Protein AF-T1IRS6-F1 (afdb_monomer_lite)

Foldseek 3Di:
DDDDDDDDDDDDDDDDPPPPDVPPDPQPPAADEDDDFKDKGWAPPFQADHDPQHKHKHKYFADPQKKKKKFQQWFFFQWQKWKWAFQACDDPVDTHDIDTPGTDGVVVVDGMDMDPHRMMMIIGGDHDPPPGGDDDPDDQDNGDGGMMMMGIGRPPDDDDDQQDHCVQLLSQFGWDADPVNPHIFTDGDPQFDDRSSFAGPQFDVVVVRHPDPPPAHHGRHQDDDDDDDDDDDDDDDDDDPDDDDDD

Structure (mmCIF, N/CA/C/O backbone):
data_AF-T1IRS6-F1
#
_entry.id   AF-T1IRS6-F1
#
loop_
_atom_site.group_PDB
_atom_site.id
_atom_site.type_symbol
_atom_site.label_atom_id
_atom_site.label_alt_id
_atom_site.label_comp_id
_atom_site.label_asym_id
_atom_site.label_entity_id
_atom_site.label_seq_id
_atom_site.pdbx_PDB_ins_code
_atom_site.Cartn_x
_atom_site.Cartn_y
_atom_site.Cartn_z
_atom_site.occupancy
_atom_site.B_iso_or_equiv
_atom_site.auth_seq_id
_atom_site.auth_comp_id
_atom_site.auth_asym_id
_atom_site.auth_atom_id
_atom_site.pdbx_PDB_model_num
ATOM 1 N N . MET A 1 1 ? -27.554 16.666 8.848 1.00 31.16 1 MET A N 1
ATOM 2 C CA . MET A 1 1 ? -28.511 17.610 8.229 1.00 31.16 1 MET A CA 1
ATOM 3 C C . MET A 1 1 ? -28.677 17.242 6.762 1.00 31.16 1 MET A C 1
ATOM 5 O O . MET A 1 1 ? -27.804 17.519 5.951 1.00 31.16 1 MET A O 1
ATOM 9 N N . THR A 1 2 ? -29.747 16.521 6.446 1.00 32.50 2 THR A N 1
ATOM 10 C CA . THR A 1 2 ? -30.061 15.978 5.118 1.00 32.50 2 THR A CA 1
ATOM 11 C C . THR A 1 2 ? -30.633 17.097 4.248 1.00 32.50 2 THR A C 1
ATOM 13 O O . THR A 1 2 ? -31.737 17.572 4.502 1.00 32.50 2 THR A O 1
ATOM 16 N N . ARG A 1 3 ? -29.885 17.575 3.247 1.00 35.62 3 ARG A N 1
ATOM 17 C CA . ARG A 1 3 ? -30.362 18.630 2.339 1.00 35.62 3 ARG A CA 1
ATOM 18 C C . ARG A 1 3 ? -30.965 17.981 1.095 1.00 35.62 3 ARG A C 1
ATOM 20 O O . ARG A 1 3 ? -30.256 17.633 0.160 1.00 35.62 3 ARG A O 1
ATOM 27 N N . CYS A 1 4 ? -32.279 17.780 1.114 1.00 40.97 4 CYS A N 1
ATOM 28 C CA . CYS A 1 4 ? -33.040 17.244 -0.013 1.00 40.97 4 CYS A CA 1
ATOM 29 C C . CYS A 1 4 ? -33.482 18.415 -0.911 1.00 40.97 4 CYS A C 1
ATOM 31 O O . CYS A 1 4 ? -34.199 19.305 -0.451 1.00 40.97 4 CYS A O 1
ATOM 33 N N . ARG A 1 5 ? -33.021 18.472 -2.168 1.00 40.75 5 ARG A N 1
ATOM 34 C CA . ARG A 1 5 ? -33.410 19.522 -3.125 1.00 40.75 5 ARG A CA 1
ATOM 35 C C . ARG A 1 5 ? -34.630 19.032 -3.911 1.00 40.75 5 ARG A C 1
ATOM 37 O O . ARG A 1 5 ? -34.513 18.105 -4.702 1.00 40.75 5 ARG A O 1
ATOM 44 N N . ARG A 1 6 ? -35.801 19.629 -3.664 1.00 35.88 6 ARG A N 1
ATOM 45 C CA . ARG A 1 6 ? -37.043 19.361 -4.409 1.00 35.88 6 ARG A CA 1
ATOM 46 C C . ARG A 1 6 ? -36.991 20.087 -5.756 1.00 35.88 6 ARG A C 1
ATOM 48 O O . ARG A 1 6 ? -36.968 21.314 -5.769 1.00 35.88 6 ARG A O 1
ATOM 55 N N . THR A 1 7 ? -37.000 19.364 -6.869 1.00 40.38 7 THR A N 1
ATOM 56 C CA . THR A 1 7 ? -37.380 19.921 -8.175 1.00 40.38 7 THR A CA 1
ATOM 57 C C . THR A 1 7 ? -38.867 19.652 -8.392 1.00 40.38 7 THR A C 1
ATOM 59 O O . THR A 1 7 ? -39.309 18.506 -8.393 1.00 40.38 7 THR A O 1
ATOM 62 N N . LEU A 1 8 ? -39.655 20.724 -8.498 1.00 38.47 8 LEU A N 1
ATOM 63 C CA . LEU A 1 8 ? -41.082 20.670 -8.808 1.00 38.47 8 LEU A CA 1
ATOM 64 C C . LEU A 1 8 ? -41.214 20.639 -10.337 1.00 38.47 8 LEU A C 1
ATOM 66 O O . LEU A 1 8 ? -40.881 21.633 -10.976 1.00 38.47 8 LEU A O 1
ATOM 70 N N . ASN A 1 9 ? -41.679 19.534 -10.921 1.00 36.06 9 ASN A N 1
ATOM 71 C CA . ASN A 1 9 ? -42.170 19.538 -12.300 1.00 36.06 9 ASN A CA 1
ATOM 72 C C . ASN A 1 9 ? -43.682 19.301 -12.277 1.00 36.06 9 ASN A C 1
ATOM 74 O O . ASN A 1 9 ? -44.171 18.386 -11.617 1.00 36.06 9 ASN A O 1
ATOM 78 N N . SER A 1 10 ? -44.397 20.218 -12.924 1.00 46.44 10 SER A N 1
ATOM 79 C CA . SER A 1 10 ? -45.852 20.329 -12.926 1.00 46.44 10 SER A CA 1
ATOM 80 C C . SER A 1 10 ? -46.489 19.270 -13.831 1.00 46.44 10 SER A C 1
ATOM 82 O O . SER A 1 10 ? -45.963 18.995 -14.904 1.00 46.44 10 SER A O 1
ATOM 84 N N . LEU A 1 11 ? -47.651 18.765 -13.395 1.00 45.94 11 LEU A N 1
ATOM 85 C CA . LEU A 1 11 ? -48.607 17.904 -14.108 1.00 45.94 11 LEU A CA 1
ATOM 86 C C . LEU A 1 11 ? -48.142 16.469 -14.422 1.00 45.94 11 LEU A C 1
ATOM 88 O O . LEU A 1 11 ? -47.577 16.227 -15.475 1.00 45.94 11 LEU A O 1
ATOM 92 N N . VAL A 1 12 ? -48.459 15.514 -13.536 1.00 44.06 12 VAL A N 1
ATOM 93 C CA . VAL A 1 12 ? -49.289 14.308 -13.798 1.00 44.06 12 VAL A CA 1
ATOM 94 C C . VAL A 1 12 ? -49.501 13.572 -12.461 1.00 44.06 12 VAL A C 1
ATOM 96 O O . VAL A 1 12 ? -48.570 13.325 -11.699 1.00 44.06 12 VAL A O 1
ATOM 99 N N . LEU A 1 13 ? -50.763 13.257 -12.168 1.00 46.94 13 LEU A N 1
ATOM 100 C CA . LEU A 1 13 ? -51.262 12.634 -10.945 1.00 46.94 13 LEU A CA 1
ATOM 101 C C . LEU A 1 13 ? -51.156 11.098 -11.035 1.00 46.94 13 LEU A C 1
ATOM 103 O O . LEU A 1 13 ? -52.080 10.469 -11.530 1.00 46.94 13 LEU A O 1
ATOM 107 N N . PHE A 1 14 ? -50.074 10.488 -10.539 1.00 45.53 14 PHE A N 1
ATOM 108 C CA . PHE A 1 14 ? -50.061 9.066 -10.154 1.00 45.53 14 PHE A CA 1
ATOM 109 C C . PHE A 1 14 ? -49.199 8.857 -8.902 1.00 45.53 14 PHE A C 1
ATOM 111 O O . PHE A 1 14 ? -48.012 9.174 -8.857 1.00 45.53 14 PHE A O 1
ATOM 118 N N . LEU A 1 15 ? -49.850 8.361 -7.850 1.00 46.59 15 LEU A N 1
ATOM 119 C CA . LEU A 1 15 ? -49.302 8.115 -6.520 1.00 46.59 15 LEU A CA 1
ATOM 120 C C . LEU A 1 15 ? -48.385 6.883 -6.516 1.00 46.59 15 LEU A C 1
ATOM 122 O O . LEU A 1 15 ? -48.827 5.784 -6.207 1.00 46.59 15 LEU A O 1
ATOM 126 N N . THR A 1 16 ? -47.091 7.083 -6.755 1.00 44.56 16 THR A N 1
ATOM 127 C CA . THR A 1 16 ? -46.038 6.287 -6.105 1.00 44.56 16 THR A CA 1
ATOM 128 C C . THR A 1 16 ? -44.911 7.231 -5.709 1.00 44.56 16 THR A C 1
ATOM 130 O O . THR A 1 16 ? -44.119 7.660 -6.546 1.00 44.56 16 THR A O 1
ATOM 133 N N . LEU A 1 17 ? -44.850 7.595 -4.426 1.00 48.72 17 LEU A N 1
ATOM 134 C CA . LEU A 1 17 ? -43.739 8.360 -3.868 1.00 48.72 17 LEU A CA 1
ATOM 135 C C . LEU A 1 17 ? -42.551 7.411 -3.659 1.00 48.72 17 LEU A C 1
ATOM 137 O O . LEU A 1 17 ? -42.242 7.020 -2.537 1.00 48.72 17 LEU A O 1
ATOM 141 N N . SER A 1 18 ? -41.894 6.999 -4.739 1.00 47.31 18 SER A N 1
ATOM 142 C CA . SER A 1 18 ? -40.593 6.346 -4.648 1.00 47.31 18 SER A CA 1
ATOM 143 C C . SER A 1 18 ? -39.570 7.422 -4.296 1.00 47.31 18 SER A C 1
ATOM 145 O O . SER A 1 18 ? -39.012 8.106 -5.152 1.00 47.31 18 SER A O 1
ATOM 147 N N . THR A 1 19 ? -39.329 7.603 -2.998 1.00 53.53 19 THR A N 1
ATOM 148 C CA . THR A 1 19 ? -38.109 8.249 -2.524 1.00 53.53 19 THR A CA 1
ATOM 149 C C . THR A 1 19 ? -36.938 7.396 -2.994 1.00 53.53 19 THR A C 1
ATOM 151 O O . THR A 1 19 ? -36.599 6.398 -2.360 1.00 53.53 19 THR A O 1
ATOM 154 N N . VAL A 1 20 ? -36.327 7.761 -4.121 1.00 52.62 20 VAL A N 1
ATOM 155 C CA . VAL A 1 20 ? -35.033 7.205 -4.519 1.00 52.62 20 VAL A CA 1
ATOM 156 C C . VAL A 1 20 ? -33.993 7.804 -3.574 1.00 52.62 20 VAL A C 1
ATOM 158 O O . VAL A 1 20 ? -33.352 8.811 -3.863 1.00 52.62 20 VAL A O 1
ATOM 161 N N . CYS A 1 21 ? -33.868 7.220 -2.383 1.00 50.03 21 CYS A N 1
ATOM 162 C CA . CYS A 1 21 ? -32.651 7.365 -1.606 1.00 50.03 21 CYS A CA 1
ATOM 163 C C . CYS A 1 21 ? -31.560 6.635 -2.386 1.00 50.03 21 CYS A C 1
ATOM 165 O O . CYS A 1 21 ? -31.709 5.453 -2.693 1.00 50.03 21 CYS A O 1
ATOM 167 N N . ALA A 1 22 ? -30.465 7.320 -2.705 1.00 56.94 22 ALA A N 1
ATOM 168 C CA . ALA A 1 22 ? -29.250 6.643 -3.127 1.00 56.94 22 ALA A CA 1
ATOM 169 C C . ALA A 1 22 ? -28.783 5.766 -1.955 1.00 56.94 22 ALA A C 1
ATOM 171 O O . ALA A 1 22 ? -28.154 6.249 -1.012 1.00 56.94 22 ALA A O 1
ATOM 172 N N . VAL A 1 23 ? -29.164 4.488 -1.963 1.00 52.81 23 VAL A N 1
ATOM 173 C CA . VAL A 1 23 ? -28.641 3.501 -1.023 1.00 52.81 23 VAL A CA 1
ATOM 174 C C . VAL A 1 23 ? -27.169 3.342 -1.377 1.00 52.81 23 VAL A C 1
ATOM 176 O O . VAL A 1 23 ? -26.826 2.796 -2.423 1.00 52.81 23 VAL A O 1
ATOM 179 N N . LYS A 1 24 ? -26.292 3.892 -0.533 1.00 53.78 24 LYS A N 1
ATOM 180 C CA . LYS A 1 24 ? -24.847 3.670 -0.620 1.00 53.78 24 LYS A CA 1
ATOM 181 C C . LYS A 1 24 ? -24.635 2.148 -0.623 1.00 53.78 24 LYS A C 1
ATOM 183 O O . LYS A 1 24 ? -25.111 1.508 0.316 1.00 53.78 24 LYS A O 1
ATOM 188 N N . PRO A 1 25 ? -24.007 1.564 -1.661 1.00 54.50 25 PRO A N 1
ATOM 189 C CA . PRO A 1 25 ? -23.917 0.115 -1.774 1.00 54.50 25 PRO A CA 1
ATOM 190 C C . PRO A 1 25 ? -23.255 -0.453 -0.508 1.00 54.50 25 PRO A C 1
ATOM 192 O O . PRO A 1 25 ? -22.264 0.124 -0.042 1.00 54.50 25 PRO A O 1
ATOM 195 N N . PRO A 1 26 ? -23.811 -1.522 0.092 1.00 54.19 26 PRO A N 1
ATOM 196 C CA . PRO A 1 26 ? -23.223 -2.148 1.270 1.00 54.19 26 PRO A CA 1
ATOM 197 C C . PRO A 1 26 ? -21.808 -2.640 0.934 1.00 54.19 26 PRO A C 1
ATOM 199 O O . PRO A 1 26 ? -21.570 -3.064 -0.196 1.00 54.19 26 PRO A O 1
ATOM 202 N N . PHE A 1 27 ? -20.887 -2.582 1.905 1.00 56.03 27 PHE A N 1
ATOM 203 C CA . PHE A 1 27 ? -19.446 -2.924 1.845 1.00 56.03 27 PHE A CA 1
ATOM 204 C C . PHE A 1 27 ? -19.121 -4.385 1.432 1.00 56.03 27 PHE A C 1
ATOM 206 O O . PHE A 1 27 ? -18.241 -5.027 1.991 1.00 56.03 27 PHE A O 1
ATOM 213 N N . THR A 1 28 ? -19.856 -4.981 0.504 1.00 52.47 28 THR A N 1
ATOM 214 C CA . THR A 1 28 ? -20.092 -6.433 0.479 1.00 52.47 28 THR A CA 1
ATOM 215 C C . THR A 1 28 ? -19.297 -7.199 -0.572 1.00 52.47 28 THR A C 1
ATOM 217 O O . THR A 1 28 ? -19.562 -8.376 -0.779 1.00 52.47 28 THR A O 1
ATOM 220 N N . GLN A 1 29 ? -18.290 -6.588 -1.205 1.00 69.06 29 GLN A N 1
ATOM 221 C CA . GLN A 1 29 ? -17.436 -7.298 -2.173 1.00 69.06 29 GLN A CA 1
ATOM 222 C C . GLN A 1 29 ? -15.921 -7.062 -2.003 1.00 69.06 29 GLN A C 1
ATOM 224 O O . GLN A 1 29 ? -15.144 -7.567 -2.809 1.00 69.06 29 GLN A O 1
ATOM 229 N N . CYS A 1 30 ? -15.471 -6.327 -0.974 1.00 87.38 30 CYS A N 1
ATOM 230 C CA . CYS A 1 30 ? -14.043 -6.132 -0.684 1.00 87.38 30 CYS A CA 1
ATOM 231 C C . CYS A 1 30 ? -13.778 -5.545 0.713 1.00 87.38 30 CYS A C 1
ATOM 233 O O . CYS A 1 30 ? -14.512 -4.677 1.185 1.00 87.38 30 CYS A O 1
ATOM 235 N N . GLY A 1 31 ? -12.675 -5.962 1.339 1.00 90.12 31 GLY A N 1
ATOM 236 C CA . GLY A 1 31 ? -12.283 -5.509 2.676 1.00 90.12 31 GLY A CA 1
ATOM 237 C C . GLY A 1 31 ? -12.765 -6.432 3.795 1.00 90.12 31 GLY A C 1
ATOM 238 O O . GLY A 1 31 ? -12.894 -7.638 3.601 1.00 90.12 31 GLY A O 1
ATOM 239 N N . GLY A 1 32 ? -13.006 -5.851 4.965 1.00 91.62 32 GLY A N 1
ATOM 240 C CA . GLY A 1 32 ? -13.373 -6.515 6.209 1.00 91.62 32 GLY A CA 1
ATOM 241 C C . GLY A 1 32 ? -12.307 -6.373 7.303 1.00 91.62 32 GLY A C 1
ATOM 242 O O . GLY A 1 32 ? -11.272 -5.726 7.099 1.00 91.62 32 GLY A O 1
ATOM 243 N N . PRO A 1 33 ? -12.558 -6.970 8.478 1.00 93.44 33 PRO A N 1
ATOM 244 C CA . PRO A 1 33 ? -11.547 -7.146 9.510 1.00 93.44 33 PRO A CA 1
ATOM 245 C C . PRO A 1 33 ? -10.370 -7.961 8.976 1.00 93.44 33 PRO A C 1
ATOM 247 O O . PRO A 1 33 ? -10.550 -8.984 8.312 1.00 93.44 33 PRO A O 1
ATOM 250 N N . VAL A 1 34 ? -9.163 -7.497 9.266 1.00 94.19 34 VAL A N 1
ATOM 251 C CA . VAL A 1 34 ? -7.919 -8.127 8.845 1.00 94.19 34 VAL A CA 1
ATOM 252 C C . VAL A 1 34 ? -7.309 -8.834 10.049 1.00 94.19 34 VAL A C 1
ATOM 254 O O . VAL A 1 34 ? -6.945 -8.203 11.040 1.00 94.19 34 VAL A O 1
ATOM 257 N N . ASN A 1 35 ? -7.189 -10.156 9.949 1.00 90.00 35 ASN A N 1
ATOM 258 C CA . ASN A 1 35 ? -6.727 -11.006 11.042 1.00 90.00 35 ASN A CA 1
ATOM 259 C C . ASN A 1 35 ? -5.256 -11.395 10.872 1.00 90.00 35 ASN A C 1
ATOM 261 O O . ASN A 1 35 ? -4.789 -11.645 9.764 1.00 90.00 35 ASN A O 1
ATOM 265 N N . GLY A 1 36 ? -4.553 -11.551 11.994 1.00 94.00 36 GLY A N 1
ATOM 266 C CA . GLY A 1 36 ? -3.160 -11.996 12.025 1.00 94.00 36 GLY A CA 1
ATOM 267 C C . GLY A 1 36 ? -2.158 -10.849 12.134 1.00 94.00 36 GLY A C 1
ATOM 268 O O . GLY A 1 36 ? -2.469 -9.684 11.898 1.00 94.00 36 GLY A O 1
ATOM 269 N N . THR A 1 37 ? -0.928 -11.189 12.521 1.00 95.25 37 THR A N 1
ATOM 270 C CA . THR A 1 37 ? 0.125 -10.207 12.817 1.00 95.25 37 THR A CA 1
ATOM 271 C C . THR A 1 37 ? 0.829 -9.668 11.583 1.00 95.25 37 THR A C 1
ATOM 273 O O . THR A 1 37 ? 1.500 -8.650 11.690 1.00 95.25 37 THR A O 1
ATOM 276 N N . ARG A 1 38 ? 0.705 -10.326 10.427 1.00 96.06 38 ARG A N 1
ATOM 277 C CA . ARG A 1 38 ? 1.225 -9.873 9.133 1.00 96.06 38 ARG A CA 1
ATOM 278 C C . ARG A 1 38 ? 0.327 -10.374 8.015 1.00 96.06 38 ARG A C 1
ATOM 280 O O . ARG A 1 38 ? -0.248 -11.454 8.138 1.00 96.06 38 ARG A O 1
ATOM 287 N N . GLY A 1 39 ? 0.275 -9.642 6.911 1.00 95.69 39 GLY A N 1
ATOM 288 C CA . GLY A 1 39 ? -0.486 -10.061 5.743 1.00 95.69 39 GLY A CA 1
ATOM 289 C C . GLY A 1 39 ? -0.464 -9.032 4.625 1.00 95.69 39 GLY A C 1
ATOM 290 O O . GLY A 1 39 ? 0.405 -8.159 4.576 1.00 95.69 39 GLY A O 1
ATOM 291 N N . TYR A 1 40 ? -1.443 -9.137 3.731 1.00 95.81 40 TYR A N 1
ATOM 292 C CA . TYR A 1 40 ? -1.629 -8.216 2.617 1.00 95.81 40 TYR A CA 1
ATOM 293 C C . TYR A 1 40 ? -3.091 -7.803 2.466 1.00 95.81 40 TYR A C 1
ATOM 295 O O . TYR A 1 40 ? -4.007 -8.481 2.931 1.00 95.81 40 TYR A O 1
ATOM 303 N N . MET A 1 41 ? -3.294 -6.675 1.801 1.00 96.12 41 MET A N 1
ATOM 304 C CA . MET A 1 41 ? -4.591 -6.142 1.413 1.00 96.12 41 MET A CA 1
ATOM 305 C C . MET A 1 41 ? -4.504 -5.749 -0.052 1.00 96.12 41 MET A C 1
ATOM 307 O O . MET A 1 41 ? -3.561 -5.067 -0.459 1.00 96.12 41 MET A O 1
ATOM 311 N N . LEU A 1 42 ? -5.487 -6.165 -0.843 1.00 95.06 42 LEU A N 1
ATOM 312 C CA . LEU A 1 42 ? -5.533 -5.846 -2.261 1.00 95.06 42 LEU A CA 1
ATOM 313 C C . LEU A 1 42 ? -6.923 -5.422 -2.707 1.00 95.06 42 LEU A C 1
ATOM 315 O O . LEU A 1 42 ? -7.935 -5.832 -2.133 1.00 95.06 42 LEU A O 1
ATOM 319 N N . THR A 1 43 ? -6.961 -4.591 -3.740 1.00 94.19 43 THR A N 1
ATOM 320 C CA . THR A 1 43 ? -8.198 -4.266 -4.452 1.00 94.19 43 THR A CA 1
ATOM 321 C C . THR A 1 43 ? -8.711 -5.487 -5.216 1.00 94.19 43 THR A C 1
ATOM 323 O O . THR A 1 43 ? -7.895 -6.275 -5.698 1.00 94.19 43 THR A O 1
ATOM 326 N N . PRO A 1 44 ? -10.034 -5.644 -5.404 1.00 92.69 44 PRO A N 1
ATOM 327 C CA . PRO A 1 44 ? -10.577 -6.719 -6.233 1.00 92.69 44 PRO A CA 1
ATOM 328 C C . PRO A 1 44 ? -9.912 -6.781 -7.605 1.00 92.69 44 PRO A C 1
ATOM 330 O O . PRO A 1 44 ? -9.597 -5.746 -8.184 1.00 92.69 44 PRO A O 1
ATOM 333 N N . ASN A 1 45 ? -9.721 -7.993 -8.119 1.00 91.44 45 ASN A N 1
ATOM 334 C CA . ASN A 1 45 ? -9.122 -8.271 -9.426 1.00 91.44 45 ASN A CA 1
ATOM 335 C C . ASN A 1 45 ? -7.674 -7.805 -9.621 1.00 91.44 45 ASN A C 1
ATOM 337 O O . ASN A 1 45 ? -7.170 -7.982 -10.728 1.00 91.44 45 ASN A O 1
ATOM 341 N N . PHE A 1 46 ? -6.993 -7.257 -8.604 1.00 91.81 46 PHE A N 1
ATOM 342 C CA . PHE A 1 46 ? -5.598 -6.826 -8.732 1.00 91.81 46 PHE A CA 1
ATOM 343 C C . PHE A 1 46 ? -4.744 -7.921 -9.410 1.00 91.81 46 PHE A C 1
ATOM 345 O O . PHE A 1 46 ? -4.789 -9.070 -8.961 1.00 91.81 46 PHE A O 1
ATOM 352 N N . PRO A 1 47 ? -3.957 -7.607 -10.461 1.00 91.88 47 PRO A N 1
ATOM 353 C CA . PRO A 1 47 ? -3.629 -6.270 -10.977 1.00 91.88 47 PRO A CA 1
ATOM 354 C C . PRO A 1 47 ? -4.606 -5.691 -12.018 1.00 91.88 47 PRO A C 1
ATOM 356 O O . PRO A 1 47 ? -4.376 -4.600 -12.522 1.00 91.88 47 PRO A O 1
ATOM 359 N N . SER A 1 48 ? -5.681 -6.389 -12.373 1.00 89.00 48 SER A N 1
ATOM 360 C CA . SER A 1 48 ? -6.671 -5.929 -13.357 1.00 89.00 48 SER A CA 1
ATOM 361 C C . SER A 1 48 ? -7.648 -4.897 -12.780 1.00 89.00 48 SER A C 1
ATOM 363 O O . SER A 1 48 ? -7.751 -4.719 -11.566 1.00 89.00 48 SER A O 1
ATOM 365 N N . ALA A 1 49 ? -8.401 -4.229 -13.659 1.00 86.00 49 ALA A N 1
ATOM 366 C CA . ALA A 1 49 ? -9.402 -3.240 -13.269 1.00 86.00 49 ALA A CA 1
ATOM 367 C C . ALA A 1 49 ? -10.440 -3.799 -12.271 1.00 86.00 49 ALA A C 1
ATOM 369 O O . ALA A 1 49 ? -10.988 -4.894 -12.436 1.00 86.00 49 ALA A O 1
ATOM 370 N N . PHE A 1 50 ? -10.732 -3.006 -11.241 1.00 87.56 50 PHE A N 1
ATOM 371 C CA . PHE A 1 50 ? -11.766 -3.280 -10.245 1.00 87.56 50 PHE A CA 1
ATOM 372 C C . PHE A 1 50 ? -13.101 -2.624 -10.650 1.00 87.56 50 PHE A C 1
ATOM 374 O O . PHE A 1 50 ? -13.096 -1.627 -11.377 1.00 87.56 50 PHE A O 1
ATOM 381 N N . PRO A 1 51 ? -14.255 -3.163 -10.208 1.00 88.62 51 PRO A N 1
ATOM 382 C CA . PRO A 1 51 ? -15.561 -2.576 -10.512 1.00 88.62 51 PRO A CA 1
ATOM 383 C C . PRO A 1 51 ? -15.686 -1.175 -9.907 1.00 88.62 51 PRO A C 1
ATOM 385 O O . PRO A 1 51 ? -15.148 -0.926 -8.836 1.00 88.62 51 PRO A O 1
ATOM 388 N N . VAL A 1 52 ? -16.420 -0.273 -10.561 1.00 85.81 52 VAL A N 1
ATOM 389 C CA . VAL A 1 52 ? -16.721 1.078 -10.059 1.00 85.81 52 VAL A CA 1
ATOM 390 C C . VAL A 1 52 ? -18.200 1.396 -10.309 1.00 85.81 52 VAL A C 1
ATOM 392 O O . VAL A 1 52 ? -18.700 1.055 -11.383 1.00 85.81 52 VAL A O 1
ATOM 395 N N . PRO A 1 53 ? -18.921 2.015 -9.350 1.00 89.75 53 PRO A N 1
ATOM 396 C CA . PRO A 1 53 ? -18.445 2.528 -8.059 1.00 89.75 53 PRO A CA 1
ATOM 397 C C . PRO A 1 53 ? -18.067 1.424 -7.059 1.00 89.75 53 PRO A C 1
ATOM 399 O O . PRO A 1 53 ? -18.713 0.382 -6.996 1.00 89.75 53 PRO A O 1
ATOM 402 N N . ILE A 1 54 ? -17.035 1.672 -6.245 1.00 89.31 54 ILE A N 1
ATOM 403 C CA . ILE A 1 54 ? -16.531 0.730 -5.234 1.00 89.31 54 ILE A CA 1
ATOM 404 C C . ILE A 1 54 ? -16.326 1.402 -3.886 1.00 89.31 54 ILE A C 1
ATOM 406 O O . ILE A 1 54 ? -15.909 2.560 -3.793 1.00 89.31 54 ILE A O 1
ATOM 410 N N . ARG A 1 55 ? -16.622 0.646 -2.826 1.00 92.62 55 ARG A N 1
ATOM 411 C CA . ARG A 1 55 ? -16.349 1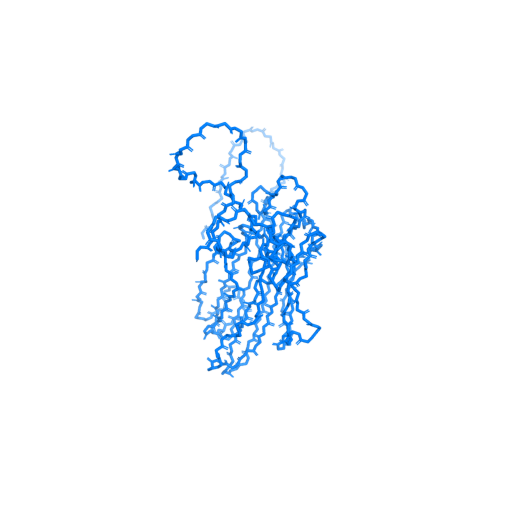.023 -1.441 1.00 92.62 55 ARG A CA 1
ATOM 412 C C . ARG A 1 55 ? -15.823 -0.184 -0.670 1.00 92.62 55 ARG A C 1
ATOM 414 O O . ARG A 1 55 ? -16.588 -1.105 -0.400 1.00 92.62 55 ARG A O 1
ATOM 421 N N . CYS A 1 56 ? -14.542 -0.158 -0.316 1.00 94.12 56 CYS A N 1
ATOM 422 C CA . CYS A 1 56 ? -13.897 -1.176 0.513 1.00 94.12 56 CYS A CA 1
ATOM 423 C C . CYS A 1 56 ? -13.446 -0.553 1.830 1.00 94.12 56 CYS A C 1
ATOM 425 O O . CYS A 1 56 ? -13.085 0.624 1.871 1.00 94.12 56 CYS A O 1
ATOM 427 N N . ARG A 1 57 ? -13.420 -1.356 2.890 1.00 95.44 57 ARG A N 1
ATOM 428 C CA . ARG A 1 57 ? -12.936 -0.939 4.206 1.00 95.44 57 ARG A CA 1
ATOM 429 C C . ARG A 1 57 ? -12.114 -2.059 4.812 1.00 95.44 57 ARG A C 1
ATOM 431 O O . ARG A 1 57 ? -12.658 -3.137 5.000 1.00 95.44 57 ARG A O 1
ATOM 438 N N . TRP A 1 58 ? -10.852 -1.815 5.138 1.00 96.88 58 TRP A N 1
ATOM 439 C CA . TRP A 1 58 ? -10.028 -2.755 5.903 1.00 96.88 58 TRP A CA 1
ATOM 440 C C . TRP A 1 58 ? -9.841 -2.232 7.318 1.00 96.88 58 TRP A C 1
ATOM 442 O O . TRP A 1 58 ? -9.512 -1.059 7.492 1.00 96.88 58 TRP A O 1
ATOM 452 N N . ILE A 1 59 ? -10.057 -3.095 8.308 1.00 96.81 59 ILE A N 1
ATOM 453 C CA . ILE A 1 59 ? -9.922 -2.766 9.731 1.00 96.81 59 ILE A CA 1
ATOM 454 C C . ILE A 1 59 ? -8.826 -3.653 10.306 1.00 96.81 59 ILE A C 1
ATOM 456 O O . ILE A 1 59 ? -8.940 -4.876 10.257 1.00 96.81 59 ILE A O 1
ATOM 460 N N . ILE A 1 60 ? -7.763 -3.043 10.818 1.00 97.94 60 ILE A N 1
ATOM 461 C CA . ILE A 1 60 ? -6.655 -3.741 11.467 1.00 97.94 60 ILE A CA 1
ATOM 462 C C . ILE A 1 60 ? -6.604 -3.278 12.917 1.00 97.94 60 ILE A C 1
ATOM 464 O O . ILE A 1 60 ? -6.557 -2.076 13.188 1.00 97.94 60 ILE A O 1
ATOM 468 N N . GLU A 1 61 ? -6.567 -4.237 13.834 1.00 97.12 61 GLU A N 1
ATOM 469 C CA . GLU A 1 61 ? -6.476 -3.990 15.269 1.00 97.12 61 GLU A CA 1
ATOM 470 C C . GLU A 1 61 ? -5.189 -4.601 15.818 1.00 97.12 61 GLU A C 1
ATOM 472 O O . GLU A 1 61 ? -4.905 -5.789 15.650 1.00 97.12 61 GLU A O 1
ATOM 477 N N . ALA A 1 62 ? -4.385 -3.769 16.470 1.00 96.94 62 ALA A N 1
ATOM 478 C CA . ALA A 1 62 ? -3.175 -4.170 17.154 1.00 96.94 62 ALA A CA 1
ATOM 479 C C . ALA A 1 62 ? -3.429 -4.325 18.661 1.00 96.94 62 ALA A C 1
ATOM 481 O O . ALA A 1 62 ? -4.102 -3.488 19.267 1.00 96.94 62 ALA A O 1
ATOM 482 N N . PRO A 1 63 ? -2.838 -5.349 19.302 1.00 96.25 63 PRO A N 1
ATOM 483 C CA . PRO A 1 63 ? -2.854 -5.470 20.753 1.00 96.25 63 PRO A CA 1
ATOM 484 C C . PRO A 1 63 ? -2.212 -4.265 21.452 1.00 96.25 63 PRO A C 1
ATOM 486 O O . PRO A 1 63 ? -1.397 -3.538 20.878 1.00 96.25 63 PRO A O 1
ATOM 489 N N . ALA A 1 64 ? -2.512 -4.103 22.740 1.00 93.50 64 ALA A N 1
ATOM 490 C CA . ALA A 1 64 ? -1.888 -3.074 23.565 1.00 93.50 64 ALA A CA 1
ATOM 491 C C . ALA A 1 64 ? -0.348 -3.154 23.510 1.00 93.50 64 ALA A C 1
ATOM 493 O O . ALA A 1 64 ? 0.243 -4.232 23.579 1.00 93.50 64 ALA A O 1
ATOM 494 N N . GLY A 1 65 ? 0.307 -1.998 23.380 1.00 92.88 65 GLY A N 1
ATOM 495 C CA . GLY A 1 65 ? 1.768 -1.912 23.250 1.00 92.88 65 GLY A CA 1
ATOM 496 C C . GLY A 1 65 ? 2.313 -2.248 21.855 1.00 92.88 65 GLY A C 1
ATOM 497 O O . GLY A 1 65 ? 3.525 -2.220 21.653 1.00 92.88 65 GLY A O 1
ATOM 498 N N . LYS A 1 66 ? 1.448 -2.542 20.880 1.00 95.75 66 LYS A N 1
ATOM 499 C CA . LYS A 1 66 ? 1.825 -2.746 19.479 1.00 95.75 66 LYS A CA 1
ATOM 500 C C . LYS A 1 66 ? 1.360 -1.585 18.600 1.00 95.75 66 LYS A C 1
ATOM 502 O O . LYS A 1 66 ? 0.532 -0.770 19.001 1.00 95.75 66 LYS A O 1
ATOM 507 N N . ALA A 1 67 ? 1.936 -1.505 17.411 1.00 95.38 67 ALA A N 1
ATOM 508 C CA . ALA A 1 67 ? 1.606 -0.541 16.373 1.00 95.38 67 ALA A CA 1
ATOM 509 C C . ALA A 1 67 ? 1.419 -1.264 15.038 1.00 95.38 67 ALA A C 1
ATOM 511 O O . ALA A 1 67 ? 1.947 -2.360 14.837 1.00 95.38 67 ALA A O 1
ATOM 512 N N . ILE A 1 68 ? 0.681 -0.644 14.123 1.00 97.19 68 ILE A N 1
ATOM 513 C CA . ILE A 1 68 ? 0.411 -1.201 12.799 1.00 97.19 68 ILE A CA 1
ATOM 514 C C . ILE A 1 68 ? 1.308 -0.480 11.806 1.00 97.19 68 ILE A C 1
ATOM 516 O O . ILE A 1 68 ? 1.235 0.743 11.680 1.00 97.19 68 ILE A O 1
ATOM 520 N N . SER A 1 69 ? 2.143 -1.230 11.094 1.00 96.38 69 SER A N 1
ATOM 521 C CA . SER A 1 69 ? 2.919 -0.722 9.970 1.00 96.38 69 SER A CA 1
ATOM 522 C C . SER A 1 69 ? 2.346 -1.252 8.662 1.00 96.38 69 SER A C 1
ATOM 524 O O . SER A 1 69 ? 2.046 -2.437 8.548 1.00 96.38 69 SER A O 1
ATOM 526 N N . VAL A 1 70 ? 2.176 -0.370 7.681 1.00 97.06 70 VAL A N 1
ATOM 527 C CA . VAL A 1 70 ? 1.700 -0.708 6.334 1.00 97.06 70 VAL A CA 1
ATOM 528 C C . VAL A 1 70 ? 2.777 -0.320 5.332 1.00 97.06 70 VAL A C 1
ATOM 530 O O . VAL A 1 70 ? 3.293 0.796 5.400 1.00 97.06 70 VAL A O 1
ATOM 533 N N . TYR A 1 71 ? 3.088 -1.217 4.397 1.00 96.50 71 TYR A N 1
ATOM 534 C CA . TYR A 1 71 ? 4.051 -1.010 3.318 1.00 96.50 71 TYR A CA 1
ATOM 535 C C . TYR A 1 71 ? 3.337 -0.985 1.975 1.00 96.50 71 TYR A C 1
ATOM 537 O O . TYR A 1 71 ? 2.644 -1.931 1.594 1.00 96.50 71 TYR A O 1
ATOM 545 N N . PHE A 1 72 ? 3.541 0.093 1.225 1.00 95.88 72 PHE A N 1
ATOM 546 C CA . PHE A 1 72 ? 2.930 0.301 -0.083 1.00 95.88 72 PHE A CA 1
ATOM 547 C C . PHE A 1 72 ? 3.752 -0.401 -1.171 1.00 95.88 72 PHE A C 1
ATOM 549 O O . PHE A 1 72 ? 4.334 0.235 -2.050 1.00 95.88 72 PHE A O 1
ATOM 556 N N . THR A 1 73 ? 3.820 -1.734 -1.083 1.00 95.75 73 THR A N 1
ATOM 557 C CA . THR A 1 73 ? 4.608 -2.590 -1.982 1.00 95.75 73 THR A CA 1
ATOM 558 C C . THR A 1 73 ? 4.226 -2.375 -3.441 1.00 95.75 73 THR A C 1
ATOM 560 O O . THR A 1 73 ? 5.085 -2.073 -4.267 1.00 95.75 73 THR A O 1
ATOM 563 N N . GLN A 1 74 ? 2.934 -2.476 -3.754 1.00 94.69 74 GLN A N 1
ATOM 564 C CA . GLN A 1 74 ? 2.387 -2.280 -5.093 1.00 94.69 74 GLN A CA 1
ATOM 565 C C . GLN A 1 74 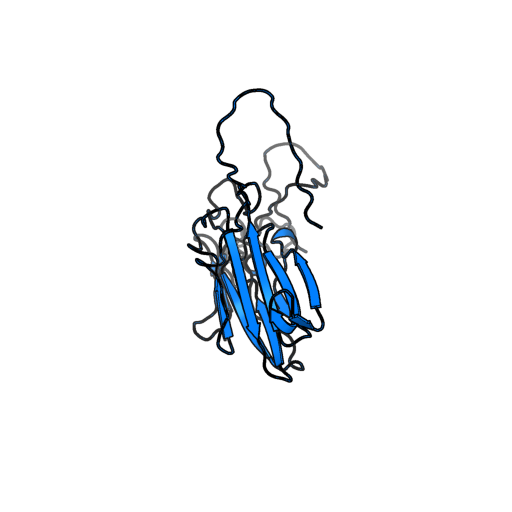? 1.151 -1.390 -4.996 1.00 94.69 74 GLN A C 1
ATOM 567 O O . GLN A 1 74 ? 0.063 -1.865 -4.690 1.00 94.69 74 GLN A O 1
ATOM 572 N N . PHE A 1 75 ? 1.316 -0.084 -5.201 1.00 93.69 75 PHE A N 1
ATOM 573 C CA . PHE A 1 75 ? 0.249 0.898 -5.008 1.00 93.69 75 PHE A CA 1
ATOM 574 C C . PHE A 1 75 ? 0.157 1.835 -6.209 1.00 93.69 75 PHE A C 1
ATOM 576 O O . PHE A 1 75 ? 1.083 2.601 -6.440 1.00 93.69 75 PHE A O 1
ATOM 583 N N . TYR A 1 76 ? -0.948 1.787 -6.957 1.00 90.69 76 TYR A N 1
ATOM 584 C CA . TYR A 1 76 ? -1.091 2.488 -8.243 1.00 90.69 76 TYR A CA 1
ATOM 585 C C . TYR A 1 76 ? -2.253 3.496 -8.271 1.00 90.69 76 TYR A C 1
ATOM 587 O O . TYR A 1 76 ? -2.570 4.061 -9.321 1.00 90.69 76 TYR A O 1
ATOM 595 N N . LEU A 1 77 ? -2.881 3.745 -7.116 1.00 90.44 77 LEU A N 1
ATOM 596 C CA . LEU A 1 77 ? -3.981 4.697 -6.981 1.00 90.44 77 LEU A CA 1
ATOM 597 C C . LEU A 1 77 ? -3.469 6.123 -6.766 1.00 90.44 77 LEU A C 1
ATOM 599 O O . LEU A 1 77 ? -2.675 6.385 -5.865 1.00 90.44 77 LEU A O 1
ATOM 603 N N . ARG A 1 78 ? -3.983 7.071 -7.548 1.00 87.88 78 ARG A N 1
ATOM 604 C CA . ARG A 1 78 ? -3.752 8.510 -7.339 1.00 87.88 78 ARG A CA 1
ATOM 605 C C . ARG A 1 78 ? -4.668 9.087 -6.268 1.00 87.88 78 ARG A C 1
ATOM 607 O O . ARG A 1 78 ? -4.262 9.988 -5.544 1.00 87.88 78 ARG A O 1
ATOM 614 N N . GLU A 1 79 ? -5.875 8.547 -6.137 1.00 89.88 79 GLU A N 1
ATOM 615 C CA . GLU A 1 79 ? -6.883 9.001 -5.179 1.00 89.88 79 GLU A CA 1
ATOM 616 C C . GLU A 1 79 ? -7.756 7.835 -4.685 1.00 89.88 79 GLU A C 1
ATOM 618 O O . GLU A 1 79 ? -7.624 6.691 -5.118 1.00 89.88 79 GLU A O 1
ATOM 623 N N . GLY A 1 80 ? -8.670 8.130 -3.758 1.00 91.88 80 GLY A N 1
ATOM 624 C CA . GLY A 1 80 ? -9.714 7.205 -3.312 1.00 91.88 80 GLY A CA 1
ATOM 625 C C . GLY A 1 80 ? -9.386 6.415 -2.045 1.00 91.88 80 GLY A C 1
ATOM 626 O O . GLY A 1 80 ? -10.318 6.068 -1.321 1.00 91.88 80 GLY A O 1
ATOM 627 N N . LEU A 1 81 ? -8.106 6.182 -1.725 1.00 95.75 81 LEU A N 1
ATOM 628 C CA . LEU A 1 81 ? -7.700 5.521 -0.478 1.00 95.75 81 LEU A CA 1
ATOM 629 C C . LEU A 1 81 ? -7.459 6.541 0.644 1.00 95.75 81 LEU A C 1
ATOM 631 O O . LEU A 1 81 ? -6.704 7.502 0.486 1.00 95.75 81 LEU A O 1
ATOM 635 N N . ARG A 1 82 ? -8.074 6.321 1.806 1.00 96.38 82 ARG A N 1
ATOM 636 C CA . ARG A 1 82 ? -7.906 7.134 3.017 1.00 96.38 82 ARG A CA 1
ATOM 637 C C . ARG A 1 82 ? -7.502 6.258 4.188 1.00 96.38 82 ARG A C 1
ATOM 639 O O . ARG A 1 82 ? -8.013 5.153 4.330 1.00 96.38 82 ARG A O 1
ATOM 646 N N . ALA A 1 83 ? -6.625 6.782 5.037 1.00 97.50 83 ALA A N 1
ATOM 647 C CA . ALA A 1 83 ? -6.188 6.107 6.252 1.00 97.50 83 ALA A CA 1
ATOM 648 C C . ALA A 1 83 ? -6.569 6.921 7.496 1.00 97.50 83 ALA A C 1
ATOM 650 O O . ALA A 1 83 ? -6.305 8.129 7.579 1.00 97.50 83 ALA A O 1
ATOM 651 N N . THR A 1 84 ? -7.163 6.250 8.477 1.00 97.94 84 THR A N 1
ATOM 652 C CA . THR A 1 84 ? -7.570 6.846 9.751 1.00 97.94 84 THR A CA 1
ATOM 653 C C . THR A 1 84 ? -7.235 5.900 10.892 1.00 97.94 84 THR A C 1
ATOM 655 O O . THR A 1 84 ? -7.525 4.711 10.818 1.00 97.94 84 THR A O 1
ATOM 658 N N . GLU A 1 85 ? -6.644 6.428 11.960 1.00 97.50 85 GLU A N 1
ATOM 659 C CA . GLU A 1 85 ? -6.396 5.675 13.188 1.00 97.50 85 GLU A CA 1
ATOM 660 C C . GLU A 1 85 ? -7.363 6.063 14.314 1.00 97.50 85 GLU A C 1
ATOM 662 O O . GLU A 1 85 ? -7.825 7.209 14.396 1.00 97.50 85 GLU A O 1
ATOM 667 N N . TYR A 1 86 ? -7.623 5.111 15.207 1.00 97.75 86 TYR A N 1
ATOM 668 C CA . TYR A 1 86 ? -8.523 5.241 16.351 1.00 97.75 86 TYR A CA 1
ATOM 669 C C . TYR A 1 86 ? -7.897 4.619 17.601 1.00 97.75 86 TYR A C 1
ATOM 671 O O . TYR A 1 86 ? -7.124 3.665 17.512 1.00 97.75 86 TYR A O 1
ATOM 679 N N . LEU A 1 87 ? -8.224 5.174 18.771 1.00 97.12 87 LEU A N 1
ATOM 680 C CA . LEU A 1 87 ? -7.911 4.536 20.055 1.00 97.12 87 LEU A CA 1
ATOM 681 C C . LEU A 1 87 ? -8.814 3.329 20.303 1.00 97.12 87 LEU A C 1
ATOM 683 O O . LEU A 1 87 ? -8.348 2.332 20.837 1.00 97.12 87 LEU A O 1
ATOM 687 N N . ASP A 1 88 ? -10.077 3.454 19.908 1.00 96.12 88 ASP A N 1
ATOM 688 C CA . ASP A 1 88 ? -11.092 2.410 19.970 1.00 96.12 88 ASP A CA 1
ATOM 689 C C . ASP A 1 88 ? -12.114 2.655 18.852 1.00 96.12 88 ASP A C 1
ATOM 691 O O . ASP A 1 88 ? -12.407 3.814 18.523 1.00 96.12 88 ASP A O 1
ATOM 695 N N . PHE A 1 89 ? -12.624 1.590 18.244 1.00 96.19 89 PHE A N 1
ATOM 696 C CA . PHE A 1 89 ? -13.576 1.663 17.139 1.00 96.19 89 PHE A CA 1
ATOM 697 C C . PHE A 1 89 ? -14.563 0.504 17.230 1.00 96.19 89 PHE A C 1
ATOM 699 O O . PHE A 1 89 ? -14.188 -0.650 17.062 1.00 96.19 89 PHE A O 1
ATOM 706 N N . VAL A 1 90 ? -15.836 0.831 17.437 1.00 94.12 90 VAL A N 1
ATOM 707 C CA . VAL A 1 90 ? -16.933 -0.142 17.387 1.00 94.12 90 VAL A CA 1
ATOM 708 C C . VAL A 1 90 ? -17.697 0.027 16.078 1.00 94.12 90 VAL A C 1
ATOM 710 O O . VAL A 1 90 ? -17.916 -0.933 15.342 1.00 94.12 90 VAL A O 1
ATOM 713 N N . ASP A 1 91 ? -18.073 1.267 15.764 1.00 93.25 91 ASP A N 1
ATOM 714 C CA . ASP A 1 91 ? -18.769 1.624 14.533 1.00 93.25 91 ASP A CA 1
ATOM 715 C C . ASP A 1 91 ? -18.543 3.105 14.160 1.00 93.25 91 ASP A C 1
ATOM 717 O O . ASP A 1 91 ? -17.853 3.857 14.851 1.00 93.25 91 ASP A O 1
ATOM 721 N N . ASP A 1 92 ? -19.130 3.546 13.041 1.00 90.56 92 ASP A N 1
ATOM 722 C CA . ASP A 1 92 ? -18.979 4.920 12.539 1.00 90.56 92 ASP A CA 1
ATOM 723 C C . ASP A 1 92 ? -19.579 6.004 13.473 1.00 90.56 92 ASP A C 1
ATOM 725 O O . ASP A 1 92 ? -19.279 7.184 13.286 1.00 90.56 92 ASP A O 1
ATOM 729 N N . ASN A 1 93 ? -20.397 5.642 14.467 1.00 95.31 93 ASN A N 1
ATOM 730 C CA . ASN A 1 93 ? -20.966 6.538 15.484 1.00 95.31 93 ASN A CA 1
ATOM 731 C C . ASN A 1 93 ? -20.295 6.386 16.864 1.00 95.31 93 ASN A C 1
ATOM 733 O O . ASN A 1 93 ? -20.314 7.331 17.652 1.00 95.31 93 ASN A O 1
ATOM 737 N N . HIS A 1 94 ? -19.692 5.231 17.148 1.00 96.06 94 HIS A N 1
ATOM 738 C CA . HIS A 1 94 ? -19.043 4.894 18.413 1.00 96.06 94 HIS A CA 1
ATOM 739 C C . HIS A 1 94 ? -17.561 4.600 18.186 1.00 96.06 94 HIS A C 1
ATOM 741 O O . HIS A 1 94 ? -17.146 3.474 17.899 1.00 96.06 94 HIS A O 1
ATOM 747 N N . TYR A 1 95 ? -16.750 5.644 18.330 1.00 97.12 95 TYR A N 1
ATOM 748 C CA . TYR A 1 95 ? -15.302 5.566 18.207 1.00 97.12 95 TYR A CA 1
ATOM 749 C C . TYR A 1 95 ? -14.623 6.568 19.138 1.00 97.12 95 TYR A C 1
ATOM 751 O O . TYR A 1 95 ? -15.196 7.597 19.504 1.00 97.12 95 TYR A O 1
ATOM 759 N N . LEU A 1 96 ? -13.357 6.317 19.461 1.00 97.62 96 LEU A N 1
ATOM 760 C CA . LEU A 1 96 ? -12.545 7.193 20.298 1.00 97.62 96 LEU A CA 1
ATOM 761 C C . LEU A 1 96 ? -11.225 7.545 19.631 1.00 97.62 96 LEU A C 1
ATOM 763 O O . LEU A 1 96 ? -10.598 6.749 18.935 1.00 97.62 96 LEU A O 1
ATOM 767 N N . GLY A 1 97 ? -10.785 8.780 19.872 1.00 96.69 97 GLY A N 1
ATOM 768 C CA . GLY A 1 97 ? -9.473 9.247 19.448 1.00 96.69 97 GLY A CA 1
ATOM 769 C C . GLY A 1 97 ? -9.242 9.104 17.946 1.00 96.69 97 GLY A C 1
ATOM 770 O O . GLY A 1 97 ? -8.190 8.622 17.550 1.00 96.69 97 GLY A O 1
ATOM 771 N N . LYS A 1 98 ? -10.183 9.525 17.102 1.00 97.25 98 LYS A N 1
ATOM 772 C CA . LYS A 1 98 ? -9.995 9.557 15.645 1.00 97.25 98 LYS A CA 1
ATOM 773 C C . LYS A 1 98 ? -8.841 10.490 15.260 1.00 97.25 98 LYS A C 1
ATOM 775 O O . LYS A 1 98 ? -8.788 11.630 15.716 1.00 97.25 98 LYS A O 1
ATOM 780 N N . LYS A 1 99 ? -7.932 10.042 14.396 1.00 97.62 99 LYS A N 1
ATOM 781 C CA . LYS A 1 99 ? -6.947 10.899 13.716 1.00 97.62 99 LYS A CA 1
ATOM 782 C C . LYS A 1 99 ? -6.818 10.463 12.263 1.00 97.62 99 LYS A C 1
ATOM 784 O O . LYS A 1 99 ? -6.579 9.297 11.977 1.00 97.62 99 LYS A O 1
ATOM 789 N N . ASN A 1 100 ? -6.971 11.409 11.344 1.00 95.69 100 ASN A N 1
ATOM 790 C CA . ASN A 1 100 ? -6.865 11.142 9.913 1.00 95.69 100 ASN A CA 1
ATOM 791 C C . ASN A 1 100 ? -5.421 11.346 9.446 1.00 95.69 100 ASN A C 1
ATOM 793 O O . ASN A 1 100 ? -4.824 12.376 9.758 1.00 95.69 100 ASN A O 1
ATOM 797 N N . PHE A 1 101 ? -4.905 10.412 8.650 1.00 92.88 101 PHE A N 1
ATOM 798 C CA . PHE A 1 101 ? -3.654 10.591 7.903 1.00 92.88 101 PHE A CA 1
ATOM 799 C C . PHE A 1 101 ? -3.874 11.314 6.568 1.00 92.88 101 PHE A C 1
ATOM 801 O O . PHE A 1 101 ? -2.931 11.850 5.997 1.00 92.88 101 PHE A O 1
ATOM 808 N N . GLY A 1 102 ? -5.121 11.376 6.091 1.00 89.38 102 GLY A N 1
ATOM 809 C CA . GLY A 1 102 ? -5.481 12.022 4.831 1.00 89.38 102 GLY A CA 1
ATOM 810 C C . GLY A 1 102 ? -5.665 11.022 3.691 1.00 89.38 102 GLY A C 1
ATOM 811 O O . GLY A 1 102 ? -5.960 9.848 3.922 1.00 89.38 102 GLY A O 1
ATOM 812 N N . VAL A 1 103 ? -5.568 11.524 2.458 1.00 91.12 103 VAL A N 1
ATOM 813 C CA . VAL A 1 103 ? -5.618 10.702 1.241 1.00 91.12 103 VAL A CA 1
ATOM 814 C C . VAL A 1 103 ? -4.230 10.131 0.993 1.00 91.12 103 VAL A C 1
ATOM 816 O O . VAL A 1 103 ? -3.249 10.875 0.972 1.00 91.12 103 VAL A O 1
ATOM 819 N N . ILE A 1 104 ? -4.161 8.820 0.790 1.00 93.75 104 ILE A N 1
ATOM 820 C CA . ILE A 1 104 ? -2.946 8.167 0.323 1.00 93.75 104 ILE A CA 1
ATOM 821 C C . ILE A 1 104 ? -2.972 8.188 -1.198 1.00 93.75 104 ILE A C 1
ATOM 823 O O . ILE A 1 104 ? -3.913 7.699 -1.821 1.00 93.75 104 ILE A O 1
ATOM 827 N N . SER A 1 105 ? -1.937 8.786 -1.774 1.00 89.81 105 SER A N 1
ATOM 828 C CA . SER A 1 105 ? -1.802 8.978 -3.209 1.00 89.81 105 SER A CA 1
ATOM 829 C C . SER A 1 105 ? -0.456 8.456 -3.667 1.00 89.81 105 SER A C 1
ATOM 831 O O . SER A 1 105 ? 0.561 8.659 -2.999 1.00 89.81 105 SER A O 1
ATOM 833 N N . PHE A 1 106 ? -0.460 7.831 -4.838 1.00 85.38 106 PHE A N 1
ATOM 834 C CA . PHE A 1 106 ? 0.739 7.464 -5.563 1.00 85.38 106 PHE A CA 1
ATOM 835 C C . PHE A 1 106 ? 1.675 8.676 -5.705 1.00 85.38 106 PHE A C 1
ATOM 837 O O . PHE A 1 106 ? 2.877 8.556 -5.478 1.00 85.38 106 PHE A O 1
ATOM 844 N N . ASP A 1 107 ? 1.139 9.865 -5.994 1.00 84.38 107 ASP A N 1
ATOM 845 C CA . ASP A 1 107 ? 1.946 11.056 -6.283 1.00 84.38 107 ASP A CA 1
ATOM 846 C C . ASP A 1 107 ? 2.781 11.512 -5.070 1.00 84.38 107 ASP A C 1
ATOM 848 O O . ASP A 1 107 ? 3.860 12.086 -5.230 1.00 84.38 107 ASP A O 1
ATOM 852 N N . ASN A 1 108 ? 2.350 11.159 -3.853 1.00 86.62 108 ASN A N 1
ATOM 853 C CA . ASN A 1 108 ? 3.066 11.460 -2.610 1.00 86.62 108 ASN A CA 1
ATOM 854 C C . ASN A 1 108 ? 4.253 10.521 -2.337 1.00 86.62 108 ASN A C 1
ATOM 856 O O . ASN A 1 108 ? 4.956 10.710 -1.344 1.00 86.62 108 ASN A O 1
ATOM 860 N N . ARG A 1 109 ? 4.475 9.498 -3.175 1.00 86.12 109 ARG A N 1
ATOM 861 C CA . ARG A 1 109 ? 5.567 8.514 -3.044 1.00 86.12 109 ARG A CA 1
ATOM 862 C C . ARG A 1 109 ? 5.656 7.869 -1.659 1.00 86.12 109 ARG A C 1
ATOM 864 O O . ARG A 1 109 ? 6.742 7.574 -1.162 1.00 86.12 109 ARG A O 1
ATOM 871 N N . THR A 1 110 ? 4.512 7.677 -1.008 1.00 86.88 110 THR A N 1
ATOM 872 C CA . THR A 1 110 ? 4.453 7.080 0.325 1.00 86.88 110 THR A CA 1
ATOM 873 C C . THR A 1 110 ? 4.886 5.619 0.245 1.00 86.88 110 THR A C 1
ATOM 875 O O . THR A 1 110 ? 4.234 4.815 -0.412 1.00 86.88 110 THR A O 1
ATOM 878 N N . THR A 1 111 ? 5.994 5.271 0.900 1.00 90.56 111 THR A N 1
ATOM 879 C CA . THR A 1 111 ? 6.537 3.902 0.905 1.00 90.56 111 THR A CA 1
ATOM 880 C C . THR A 1 111 ? 6.010 3.078 2.075 1.00 90.56 111 THR A C 1
ATOM 882 O O . THR A 1 111 ? 5.769 1.880 1.934 1.00 90.56 111 THR A O 1
ATOM 885 N N . TYR A 1 112 ? 5.772 3.722 3.217 1.00 93.50 112 TYR A N 1
ATOM 886 C CA . TYR A 1 112 ? 5.203 3.098 4.403 1.00 93.50 112 TYR A CA 1
ATOM 887 C C . TYR A 1 112 ? 4.409 4.097 5.247 1.00 93.50 112 TYR A C 1
ATOM 889 O O . TYR A 1 112 ? 4.541 5.312 5.097 1.00 93.50 112 TYR A O 1
ATOM 897 N N . MET A 1 113 ? 3.624 3.572 6.183 1.00 94.00 113 MET A N 1
ATOM 898 C CA . MET A 1 113 ? 3.075 4.329 7.305 1.00 94.00 113 MET A CA 1
ATOM 899 C C . MET A 1 113 ? 3.080 3.485 8.584 1.00 94.00 113 MET A C 1
ATOM 901 O O . MET A 1 113 ? 3.140 2.256 8.528 1.00 94.00 113 MET A O 1
ATOM 905 N N . MET A 1 114 ? 3.029 4.148 9.737 1.00 94.25 114 MET A N 1
ATOM 906 C CA . MET A 1 114 ? 2.948 3.510 11.050 1.00 94.25 114 MET A CA 1
ATOM 907 C C . MET A 1 114 ? 1.923 4.246 11.907 1.00 94.25 114 MET A C 1
ATOM 909 O O . MET A 1 114 ? 1.906 5.479 11.931 1.00 94.25 114 MET A O 1
ATOM 913 N N . THR A 1 115 ? 1.072 3.499 12.602 1.00 95.75 115 THR A N 1
ATOM 914 C CA . THR A 1 115 ? 0.082 4.084 13.507 1.00 95.75 115 THR A CA 1
ATOM 915 C C . THR A 1 115 ? 0.665 4.389 14.878 1.00 95.75 115 THR A C 1
ATOM 917 O O . THR A 1 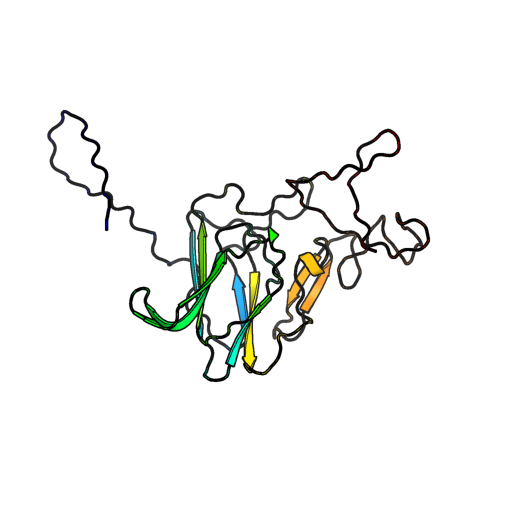115 ? 1.548 3.694 15.376 1.00 95.75 115 THR A O 1
ATOM 920 N N . ALA A 1 116 ? 0.134 5.434 15.509 1.00 94.88 116 ALA A N 1
ATOM 921 C CA . ALA A 1 116 ? 0.359 5.720 16.923 1.00 94.88 116 ALA A CA 1
ATOM 922 C C . ALA A 1 116 ? -0.729 5.096 17.814 1.00 94.88 116 ALA A C 1
ATOM 924 O O . ALA A 1 116 ? -0.577 5.043 19.034 1.00 94.88 116 ALA A O 1
ATOM 925 N N . LYS A 1 117 ? -1.840 4.656 17.212 1.00 96.00 117 LYS A N 1
ATOM 926 C CA . LYS A 1 117 ? -3.008 4.088 17.897 1.00 96.00 117 LYS A CA 1
ATOM 927 C C . LYS A 1 117 ? -3.248 2.634 17.463 1.00 96.00 117 LYS A C 1
ATOM 929 O O . LYS A 1 117 ? -2.774 2.245 16.389 1.00 96.00 117 LYS A O 1
ATOM 934 N N . PRO A 1 118 ? -3.950 1.830 18.284 1.00 96.38 118 PRO A N 1
ATOM 935 C CA . PRO A 1 118 ? -4.081 0.395 18.052 1.00 96.38 118 PRO A CA 1
ATOM 936 C C . PRO A 1 118 ? -5.007 0.042 16.890 1.00 96.38 118 PRO A C 1
ATOM 938 O O . PRO A 1 118 ? -4.877 -1.052 16.362 1.00 96.38 118 PRO A O 1
ATOM 941 N N . VAL A 1 119 ? -5.913 0.925 16.466 1.00 97.56 119 VAL A N 1
ATOM 942 C CA . VAL A 1 119 ? -6.839 0.623 15.368 1.00 97.56 119 VAL A CA 1
ATOM 943 C C . VAL A 1 119 ? -6.493 1.454 14.143 1.00 97.56 119 VAL A C 1
ATOM 945 O O . VAL A 1 119 ? -6.402 2.681 14.227 1.00 97.56 119 VAL A O 1
ATOM 948 N N . LEU A 1 120 ? -6.345 0.791 12.998 1.00 98.00 120 LEU A N 1
ATOM 949 C CA . LEU A 1 120 ? -6.192 1.403 11.684 1.00 98.00 120 LEU A CA 1
ATOM 950 C C . LEU A 1 120 ? -7.362 1.011 10.787 1.00 98.00 120 LEU A C 1
ATOM 952 O O . LEU A 1 120 ? -7.640 -0.172 10.604 1.00 98.00 120 LEU A O 1
ATOM 956 N N . ILE A 1 121 ? -7.976 2.005 10.152 1.00 97.56 121 ILE A N 1
ATOM 957 C CA . ILE A 1 121 ? -8.971 1.802 9.105 1.00 97.56 121 ILE A CA 1
ATOM 958 C C . ILE A 1 121 ? -8.459 2.393 7.796 1.00 97.56 121 ILE A C 1
ATOM 960 O O . ILE A 1 121 ? -8.096 3.571 7.726 1.00 97.56 121 ILE A O 1
ATOM 964 N N . LEU A 1 122 ? -8.453 1.559 6.759 1.00 97.50 122 LEU A N 1
ATOM 965 C CA . LEU A 1 122 ? -8.229 1.958 5.376 1.00 97.50 122 LEU A CA 1
ATOM 966 C C . LEU A 1 122 ? -9.563 1.942 4.634 1.00 97.50 122 LEU A C 1
ATOM 968 O O . LEU A 1 122 ? -10.145 0.880 4.429 1.00 97.50 122 LEU A O 1
ATOM 972 N N . ASP A 1 123 ? -10.033 3.113 4.217 1.00 95.94 123 ASP A N 1
ATOM 973 C CA . ASP A 1 123 ? -11.263 3.281 3.445 1.00 95.94 123 ASP A CA 1
ATOM 974 C C . ASP A 1 123 ? -10.917 3.590 1.985 1.00 95.94 123 ASP A C 1
ATOM 976 O O . ASP A 1 123 ? -10.318 4.625 1.686 1.00 95.94 123 ASP A O 1
ATOM 980 N N . LEU A 1 124 ? -11.319 2.710 1.068 1.00 95.00 124 LEU A N 1
ATOM 981 C CA . LEU A 1 124 ? -11.280 2.945 -0.374 1.00 95.00 124 LEU A CA 1
ATOM 982 C C . LEU A 1 124 ? -12.676 3.337 -0.844 1.00 95.00 124 LEU A C 1
ATOM 984 O O . LEU A 1 124 ? -13.617 2.567 -0.671 1.00 95.00 124 LEU A O 1
ATOM 988 N N . ALA A 1 125 ? -12.817 4.502 -1.469 1.00 92.38 125 ALA A N 1
ATOM 989 C CA . ALA A 1 125 ? -14.067 4.925 -2.088 1.00 92.38 125 ALA A CA 1
ATOM 990 C C . ALA A 1 125 ? -13.793 5.608 -3.428 1.00 92.38 125 ALA A C 1
ATOM 992 O O . ALA A 1 125 ? -13.147 6.654 -3.470 1.00 92.38 125 ALA A O 1
ATOM 993 N N . ILE A 1 126 ? -14.297 5.011 -4.507 1.00 90.00 126 ILE A N 1
ATOM 994 C CA . ILE A 1 126 ? -14.102 5.476 -5.881 1.00 90.00 126 ILE A CA 1
ATOM 995 C C . ILE A 1 126 ? -15.454 5.427 -6.593 1.00 90.00 126 ILE A C 1
ATOM 997 O O . ILE A 1 126 ? -16.116 4.388 -6.600 1.00 90.00 126 ILE A O 1
ATOM 1001 N N . GLU A 1 127 ? -15.876 6.558 -7.158 1.00 86.25 127 GLU A N 1
ATOM 1002 C CA . GLU A 1 127 ? -17.183 6.705 -7.819 1.00 86.25 127 GLU A CA 1
ATOM 1003 C C . GLU A 1 127 ? -17.083 6.633 -9.346 1.00 86.25 127 GLU A C 1
ATOM 1005 O O . GLU A 1 127 ? -17.987 6.099 -9.985 1.00 86.25 127 GLU A O 1
ATOM 1010 N N . ASP A 1 128 ? -15.964 7.084 -9.915 1.00 80.88 128 ASP A N 1
ATOM 1011 C CA . ASP A 1 128 ? -15.649 6.990 -11.337 1.00 80.88 128 ASP A CA 1
ATOM 1012 C C . ASP A 1 128 ? -14.166 6.628 -11.554 1.00 80.88 128 ASP A C 1
ATOM 1014 O O . ASP A 1 128 ? -13.335 6.752 -10.654 1.00 80.88 128 ASP A O 1
ATOM 1018 N N . MET A 1 129 ? -13.840 6.113 -12.743 1.00 72.44 129 MET A N 1
ATOM 1019 C CA . MET A 1 129 ? -12.480 5.677 -13.096 1.00 72.44 129 MET A CA 1
ATOM 1020 C C . MET A 1 129 ? -11.623 6.805 -13.704 1.00 72.44 129 MET A C 1
ATOM 1022 O O . MET A 1 129 ? -10.543 6.533 -14.247 1.00 72.44 129 MET A O 1
ATOM 1026 N N . ASN A 1 130 ? -12.073 8.063 -13.662 1.00 73.75 130 ASN A N 1
ATOM 1027 C CA . ASN A 1 130 ? -11.356 9.152 -14.312 1.00 73.75 130 ASN A CA 1
ATOM 1028 C C . ASN A 1 130 ? -10.154 9.564 -13.460 1.00 73.75 130 ASN A C 1
ATOM 1030 O O . ASN A 1 130 ? -10.295 10.026 -12.337 1.00 73.75 130 ASN A O 1
ATOM 1034 N N . ASN A 1 131 ? -8.949 9.408 -14.013 1.00 68.69 131 ASN A N 1
ATOM 1035 C CA . ASN A 1 131 ? -7.691 9.848 -13.394 1.00 68.69 131 ASN A CA 1
ATOM 1036 C C . ASN A 1 131 ? -7.349 9.215 -12.022 1.00 68.69 131 ASN A C 1
ATOM 1038 O O . ASN A 1 131 ? -6.467 9.693 -11.317 1.00 68.69 131 ASN A O 1
ATOM 1042 N N . ILE A 1 132 ? -7.998 8.113 -11.642 1.00 72.81 132 ILE A N 1
ATOM 1043 C CA . ILE A 1 132 ? -7.751 7.442 -10.353 1.00 72.81 132 ILE A CA 1
ATOM 1044 C C . ILE A 1 132 ? -6.564 6.467 -10.367 1.00 72.81 132 ILE A C 1
ATOM 1046 O O . ILE A 1 132 ? -6.027 6.145 -9.310 1.00 72.81 132 ILE A O 1
ATOM 1050 N N . ASN A 1 133 ? -6.159 5.986 -11.546 1.00 70.88 133 ASN A N 1
ATOM 1051 C CA . ASN A 1 133 ? -5.053 5.046 -11.725 1.00 70.88 133 ASN A CA 1
ATOM 1052 C C . ASN A 1 133 ? -3.951 5.708 -12.544 1.00 70.88 133 ASN A C 1
ATOM 1054 O O . ASN A 1 133 ? -4.212 6.531 -13.427 1.00 70.88 133 ASN A O 1
ATOM 1058 N N . MET A 1 134 ? -2.714 5.308 -12.276 1.00 65.12 134 MET A N 1
ATOM 1059 C CA . MET A 1 134 ? -1.595 5.617 -13.152 1.00 65.12 134 MET A CA 1
ATOM 1060 C C . MET A 1 134 ? -1.810 4.984 -14.535 1.00 65.12 134 MET A C 1
ATOM 1062 O O . MET A 1 134 ? -2.062 3.791 -14.641 1.00 65.12 134 MET A O 1
ATOM 1066 N N . ARG A 1 135 ? -1.710 5.794 -15.595 1.00 62.62 135 ARG A N 1
ATOM 1067 C CA . ARG A 1 135 ? -1.658 5.328 -16.987 1.00 62.62 135 ARG A CA 1
ATOM 1068 C C . ARG A 1 135 ? -0.311 5.721 -17.572 1.00 62.62 135 ARG A C 1
ATOM 1070 O O . ARG A 1 135 ? 0.089 6.877 -17.432 1.00 62.62 135 ARG A O 1
ATOM 1077 N N . VAL A 1 136 ? 0.357 4.783 -18.229 1.00 54.50 136 VAL A N 1
ATOM 1078 C CA . VAL A 1 136 ? 1.588 5.037 -18.979 1.00 54.50 136 VAL A CA 1
ATOM 1079 C C . VAL A 1 136 ? 1.305 4.719 -20.435 1.00 54.50 136 VAL A C 1
ATOM 1081 O O . VAL A 1 136 ? 0.830 3.631 -20.749 1.00 54.50 136 VAL A O 1
ATOM 1084 N N . MET A 1 137 ? 1.545 5.685 -21.317 1.00 47.78 137 MET A N 1
ATOM 1085 C CA . MET A 1 137 ? 1.512 5.429 -22.753 1.00 47.78 137 MET A CA 1
ATOM 1086 C C . MET A 1 137 ? 2.808 4.711 -23.124 1.00 47.78 137 MET A C 1
ATOM 1088 O O . MET A 1 137 ? 3.881 5.169 -22.743 1.00 47.78 137 MET A O 1
ATOM 1092 N N . ASP A 1 138 ? 2.660 3.588 -23.822 1.00 50.00 138 ASP A N 1
ATOM 1093 C CA . ASP A 1 138 ? 3.698 2.660 -24.288 1.00 50.00 138 ASP A CA 1
ATOM 1094 C C . ASP A 1 138 ? 4.152 1.611 -23.254 1.00 50.00 138 ASP A C 1
ATOM 1096 O O . ASP A 1 138 ? 5.165 1.740 -22.581 1.00 50.00 138 ASP A O 1
ATOM 1100 N N . HIS A 1 139 ? 3.393 0.511 -23.174 1.00 48.31 139 HIS A N 1
ATOM 1101 C CA . HIS A 1 139 ? 3.767 -0.781 -22.566 1.00 48.31 139 HIS A CA 1
ATOM 1102 C C . HIS A 1 139 ? 3.999 -0.877 -21.045 1.00 48.31 139 HIS A C 1
ATOM 1104 O O . HIS A 1 139 ? 4.308 -1.967 -20.560 1.00 48.31 139 HIS A O 1
ATOM 1110 N N . PHE A 1 140 ? 3.760 0.170 -20.257 1.00 55.69 140 PHE A N 1
ATOM 1111 C CA . PHE A 1 140 ? 3.936 0.103 -18.802 1.00 55.69 140 PHE A CA 1
ATOM 1112 C C . PHE A 1 140 ? 2.600 -0.003 -18.059 1.00 55.69 140 PHE A C 1
ATOM 1114 O O . PHE A 1 140 ? 1.969 0.985 -17.701 1.00 55.69 140 PHE A O 1
ATOM 1121 N N . LEU A 1 141 ? 2.243 -1.262 -17.789 1.00 57.62 141 LEU A N 1
ATOM 1122 C CA . LEU A 1 141 ? 1.362 -1.719 -16.716 1.00 57.62 141 LEU A CA 1
ATOM 1123 C C . LEU A 1 141 ? -0.069 -1.152 -16.752 1.00 57.62 141 LEU A C 1
ATOM 1125 O O . LEU A 1 141 ? -0.383 -0.174 -16.079 1.00 57.62 141 LEU A O 1
ATOM 1129 N N . ASP A 1 142 ? -0.973 -1.881 -17.416 1.00 68.56 142 ASP A N 1
ATOM 1130 C CA . ASP A 1 142 ? -2.422 -1.872 -17.146 1.00 68.56 142 ASP A CA 1
ATOM 1131 C C . ASP A 1 142 ? -2.710 -2.435 -15.735 1.00 68.56 142 ASP A C 1
ATOM 1133 O O . ASP A 1 142 ? -3.450 -3.404 -15.564 1.00 68.56 142 ASP A O 1
ATOM 1137 N N . VAL A 1 143 ? -2.057 -1.871 -14.714 1.00 79.31 143 VAL A N 1
ATOM 1138 C CA . VAL A 1 143 ? -2.173 -2.282 -13.319 1.00 79.31 143 VAL A CA 1
ATOM 1139 C C . VAL A 1 143 ? -3.059 -1.290 -12.588 1.00 79.31 143 VAL A C 1
ATOM 1141 O O . VAL A 1 143 ? -2.798 -0.089 -12.542 1.00 79.31 143 VAL A O 1
ATOM 1144 N N . TYR A 1 144 ? -4.115 -1.818 -11.991 1.00 87.38 144 TYR A N 1
ATOM 1145 C CA . TYR A 1 144 ? -5.153 -1.055 -11.326 1.00 87.38 144 TYR A CA 1
ATOM 1146 C C . TYR A 1 144 ? -5.149 -1.363 -9.836 1.00 87.38 144 TYR A C 1
ATOM 1148 O O . TYR A 1 144 ? -4.989 -2.510 -9.419 1.00 87.38 144 TYR A O 1
ATOM 1156 N N . GLY A 1 145 ? -5.386 -0.336 -9.023 1.00 91.81 145 GLY A N 1
ATOM 1157 C CA . GLY A 1 145 ? -5.572 -0.517 -7.589 1.00 91.81 145 GLY A CA 1
ATOM 1158 C C . GLY A 1 145 ? -4.269 -0.753 -6.833 1.00 91.81 145 GLY A C 1
ATOM 1159 O O . GLY A 1 145 ? -3.284 -0.034 -7.027 1.00 91.81 145 GLY A O 1
ATOM 1160 N N . PHE A 1 146 ? -4.277 -1.705 -5.902 1.00 95.06 146 PHE A N 1
ATOM 1161 C CA . PHE A 1 146 ? -3.112 -1.981 -5.067 1.00 95.06 146 PHE A CA 1
ATOM 1162 C C . PHE A 1 146 ? -3.064 -3.411 -4.527 1.00 95.06 146 PHE A C 1
ATOM 1164 O O . PHE A 1 146 ? -4.090 -4.073 -4.395 1.00 95.06 146 PHE A O 1
ATOM 1171 N N . ASN A 1 147 ? -1.857 -3.821 -4.141 1.00 96.00 147 ASN A N 1
ATOM 1172 C CA . ASN A 1 147 ? -1.539 -4.951 -3.280 1.00 96.00 147 ASN A CA 1
ATOM 1173 C C . ASN A 1 147 ? -0.442 -4.504 -2.298 1.00 96.00 147 ASN A C 1
ATOM 1175 O O . ASN A 1 147 ? 0.727 -4.351 -2.667 1.00 96.00 147 ASN A O 1
ATOM 1179 N N . ILE A 1 148 ? -0.848 -4.219 -1.064 1.00 96.94 148 ILE A N 1
ATOM 1180 C CA . ILE A 1 148 ? -0.005 -3.654 -0.003 1.00 96.94 148 ILE A CA 1
ATOM 1181 C C . ILE A 1 148 ? 0.114 -4.642 1.149 1.00 96.94 148 ILE A C 1
ATOM 1183 O O . ILE A 1 148 ? -0.806 -5.423 1.387 1.00 96.94 148 ILE A O 1
ATOM 1187 N N . THR A 1 149 ? 1.214 -4.597 1.892 1.00 97.19 149 THR A N 1
ATOM 1188 C CA . THR A 1 149 ? 1.427 -5.479 3.047 1.00 97.19 149 THR A CA 1
ATOM 1189 C C . THR A 1 149 ? 1.295 -4.721 4.357 1.00 97.19 149 THR A C 1
ATOM 1191 O O . THR A 1 149 ? 1.427 -3.498 4.406 1.00 97.19 149 THR A O 1
ATOM 1194 N N . TYR A 1 150 ? 1.018 -5.442 5.438 1.00 96.88 150 TYR A N 1
ATOM 1195 C CA . TYR A 1 150 ? 1.010 -4.881 6.782 1.00 96.88 150 TYR A CA 1
ATOM 1196 C C . TYR A 1 150 ? 1.689 -5.823 7.771 1.00 96.88 150 TYR A C 1
ATOM 1198 O O . TYR A 1 150 ? 1.771 -7.036 7.553 1.00 96.88 150 TYR A O 1
ATOM 1206 N N . GLU A 1 151 ? 2.144 -5.257 8.881 1.00 95.88 151 GLU A N 1
ATOM 1207 C CA . GLU A 1 151 ? 2.583 -6.005 10.047 1.00 95.88 151 GLU A CA 1
ATOM 1208 C C . GLU A 1 151 ? 2.288 -5.269 11.355 1.00 95.88 151 GLU A C 1
ATOM 1210 O O . GLU A 1 151 ? 2.290 -4.041 11.432 1.00 95.88 151 GLU A O 1
ATOM 1215 N N . ILE A 1 152 ? 2.052 -6.051 12.401 1.00 96.31 152 ILE A N 1
ATOM 1216 C CA . ILE A 1 152 ? 1.919 -5.595 13.775 1.00 96.31 152 ILE A CA 1
ATOM 1217 C C . ILE A 1 152 ? 3.304 -5.673 14.416 1.00 96.31 152 ILE A C 1
ATOM 1219 O O . ILE A 1 152 ? 3.846 -6.761 14.633 1.00 96.31 152 ILE A O 1
ATOM 1223 N N . ILE A 1 153 ? 3.872 -4.513 14.723 1.00 94.88 153 ILE A N 1
ATOM 1224 C CA . ILE A 1 153 ? 5.190 -4.373 15.346 1.00 94.88 153 ILE A CA 1
ATOM 1225 C C . ILE A 1 153 ? 5.074 -3.890 16.781 1.00 94.88 153 ILE A C 1
ATOM 1227 O O . ILE A 1 153 ? 4.032 -3.410 17.223 1.00 94.88 153 ILE A O 1
ATOM 1231 N N . ASP A 1 154 ? 6.159 -4.029 17.536 1.00 94.38 154 ASP A N 1
ATOM 1232 C CA . ASP A 1 154 ? 6.266 -3.345 18.818 1.00 94.38 154 ASP A CA 1
ATOM 1233 C C . ASP A 1 154 ? 6.199 -1.828 18.618 1.00 94.38 154 ASP A C 1
ATOM 1235 O O . ASP A 1 154 ? 6.834 -1.311 17.704 1.00 94.38 154 ASP A O 1
ATOM 1239 N N . ASN A 1 155 ? 5.453 -1.101 19.453 1.00 89.81 155 ASN A N 1
ATOM 1240 C CA . ASN A 1 155 ? 5.341 0.351 19.289 1.00 89.81 155 ASN A CA 1
ATOM 1241 C C . ASN A 1 155 ? 6.654 1.098 19.593 1.00 89.81 155 ASN A C 1
ATOM 1243 O O . ASN A 1 155 ? 6.789 2.266 19.232 1.00 89.81 155 ASN A O 1
ATOM 1247 N N . LYS A 1 156 ? 7.621 0.425 20.231 1.00 88.12 156 LYS A N 1
ATOM 1248 C CA . LYS A 1 156 ? 8.992 0.915 20.421 1.00 88.12 156 LYS A CA 1
ATOM 1249 C C . LYS A 1 156 ? 9.941 0.431 19.331 1.00 88.12 156 LYS A C 1
ATOM 1251 O O . 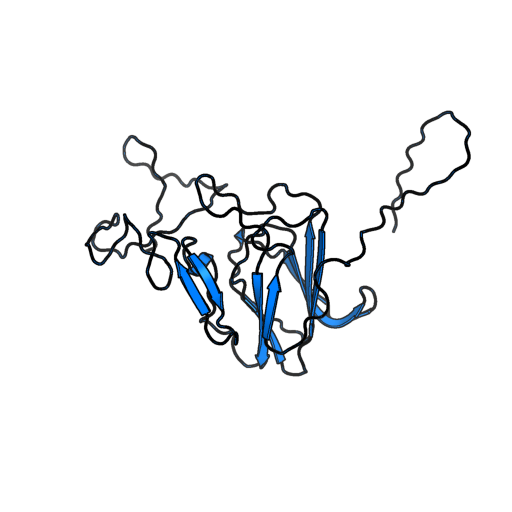LYS A 1 156 ? 11.034 0.979 19.201 1.00 88.12 156 LYS A O 1
ATOM 1256 N N . ALA A 1 157 ? 9.563 -0.601 18.575 1.00 82.19 157 ALA A N 1
ATOM 1257 C CA . ALA A 1 157 ? 10.339 -1.021 17.422 1.00 82.19 157 ALA A CA 1
ATOM 1258 C C . ALA A 1 157 ? 10.173 0.025 16.315 1.00 82.19 157 ALA A C 1
ATOM 1260 O O . ALA A 1 157 ? 9.067 0.469 16.012 1.00 82.19 157 ALA A O 1
ATOM 1261 N N . GLY A 1 158 ? 11.290 0.435 15.720 1.00 80.56 158 GLY A N 1
ATOM 1262 C CA . GLY A 1 158 ? 11.253 1.273 14.528 1.00 80.56 158 GLY A CA 1
ATOM 1263 C C . GLY A 1 158 ? 10.612 0.536 13.352 1.00 80.56 158 GLY A C 1
ATOM 1264 O O . GLY A 1 158 ? 10.564 -0.695 13.318 1.00 80.56 158 GLY A O 1
ATOM 1265 N N . VAL A 1 159 ? 10.155 1.297 12.360 1.00 84.12 159 VAL A N 1
ATOM 1266 C CA . VAL A 1 159 ? 9.657 0.729 11.104 1.00 84.12 159 VAL A CA 1
ATOM 1267 C C . VAL A 1 159 ? 10.800 0.036 10.363 1.00 84.12 159 VAL A C 1
ATOM 1269 O O . VAL A 1 159 ? 11.926 0.544 10.320 1.00 84.12 159 VAL A O 1
ATOM 1272 N N . ARG A 1 160 ? 10.521 -1.120 9.755 1.00 86.94 160 ARG A N 1
ATOM 1273 C CA . ARG A 1 160 ? 11.501 -1.801 8.909 1.00 86.94 160 ARG A CA 1
ATOM 1274 C C . ARG A 1 160 ? 11.875 -0.938 7.698 1.00 86.94 160 ARG A C 1
ATOM 1276 O O . ARG A 1 160 ? 11.035 -0.249 7.126 1.00 86.94 160 ARG A O 1
ATOM 1283 N N . ARG A 1 161 ? 13.143 -0.990 7.293 1.00 82.31 161 ARG A N 1
ATOM 1284 C CA . ARG A 1 161 ? 13.688 -0.162 6.197 1.00 82.31 161 ARG A CA 1
ATOM 1285 C C . ARG A 1 161 ? 13.953 -0.936 4.909 1.00 82.31 161 ARG A C 1
ATOM 1287 O O . ARG A 1 161 ? 14.268 -0.331 3.898 1.00 82.31 161 ARG A O 1
ATOM 1294 N N . ASP A 1 162 ? 13.840 -2.257 4.957 1.00 87.69 162 ASP A N 1
ATOM 1295 C CA . ASP A 1 162 ? 14.095 -3.170 3.842 1.00 87.69 162 ASP A CA 1
ATOM 1296 C C . ASP A 1 162 ? 12.858 -3.411 2.961 1.00 87.69 162 ASP A C 1
ATOM 1298 O O . ASP A 1 162 ? 12.969 -4.042 1.913 1.00 87.69 162 ASP A O 1
ATOM 1302 N N . ALA A 1 163 ? 11.679 -2.927 3.366 1.00 90.94 163 ALA A N 1
ATOM 1303 C CA . ALA A 1 163 ? 10.471 -3.025 2.556 1.00 90.94 163 ALA A CA 1
ATOM 1304 C C . ALA A 1 163 ? 10.609 -2.181 1.279 1.00 90.94 163 ALA A C 1
ATOM 1306 O O . ALA A 1 163 ? 10.787 -0.963 1.339 1.00 90.94 163 ALA A O 1
ATOM 1307 N N . CYS A 1 164 ? 10.510 -2.828 0.116 1.00 94.38 164 CYS A N 1
ATOM 1308 C CA . CYS A 1 164 ? 10.509 -2.132 -1.163 1.00 94.38 164 CYS A CA 1
ATOM 1309 C C . CYS A 1 164 ? 9.143 -1.493 -1.472 1.00 94.38 164 CYS A C 1
ATOM 1311 O O . CYS A 1 164 ? 8.119 -1.777 -0.852 1.00 94.38 164 CYS A O 1
ATOM 1313 N N . SER A 1 165 ? 9.137 -0.638 -2.488 1.00 93.44 165 SER A N 1
ATOM 1314 C CA . SER A 1 165 ? 7.943 -0.106 -3.146 1.00 93.44 165 SER A CA 1
ATOM 1315 C C . SER A 1 165 ? 8.198 -0.059 -4.650 1.00 93.44 165 SER A C 1
ATOM 1317 O O . SER A 1 165 ? 9.333 -0.229 -5.097 1.00 93.44 165 SER A O 1
ATOM 1319 N N . ILE A 1 166 ? 7.176 0.238 -5.444 1.00 89.19 166 ILE A N 1
ATOM 1320 C CA . ILE A 1 166 ? 7.344 0.468 -6.888 1.00 89.19 166 ILE A CA 1
ATOM 1321 C C . ILE A 1 166 ? 8.337 1.600 -7.209 1.00 89.19 166 ILE A C 1
ATOM 1323 O O . ILE A 1 166 ? 9.056 1.512 -8.201 1.00 89.19 166 ILE A O 1
ATOM 1327 N N . PHE A 1 167 ? 8.433 2.620 -6.344 1.00 87.25 167 PHE A N 1
ATOM 1328 C CA . PHE A 1 167 ? 9.412 3.706 -6.474 1.00 87.25 167 PHE A CA 1
ATOM 1329 C C . PHE A 1 167 ? 10.835 3.201 -6.239 1.00 87.25 167 PHE A C 1
ATOM 1331 O O . PHE A 1 167 ? 11.747 3.563 -6.976 1.00 87.25 167 PHE A O 1
ATOM 1338 N N . HIS A 1 168 ? 11.010 2.346 -5.226 1.00 90.25 168 HIS A N 1
ATOM 1339 C CA . HIS A 1 168 ? 12.291 1.700 -4.937 1.00 90.25 168 HIS A CA 1
ATOM 1340 C C . HIS A 1 168 ? 12.723 0.804 -6.104 1.00 90.25 168 HIS A C 1
ATOM 1342 O O . HIS A 1 168 ? 13.871 0.854 -6.514 1.00 90.25 168 HIS A O 1
ATOM 1348 N N . CYS A 1 169 ? 11.787 0.084 -6.728 1.00 90.56 169 CYS A N 1
ATOM 1349 C CA . CYS A 1 169 ? 12.047 -0.746 -7.909 1.00 90.56 169 CYS A CA 1
ATOM 1350 C C . CYS A 1 169 ? 12.108 0.046 -9.233 1.00 90.56 169 CYS A C 1
ATOM 1352 O O . CYS A 1 169 ? 11.873 -0.512 -10.306 1.00 90.56 169 CYS A O 1
ATOM 1354 N N . SER A 1 170 ? 12.376 1.356 -9.161 1.00 85.94 170 SER A N 1
ATOM 1355 C CA . SER A 1 170 ? 12.575 2.269 -10.298 1.00 85.94 170 SER A CA 1
ATOM 1356 C C . SER A 1 170 ? 11.440 2.298 -11.335 1.00 85.94 170 SER A C 1
ATOM 1358 O O . SER A 1 170 ? 11.648 2.763 -12.454 1.00 85.94 170 SER A O 1
ATOM 1360 N N . PHE A 1 171 ? 10.250 1.800 -10.980 1.00 84.19 171 PHE A N 1
ATOM 1361 C CA . PHE A 1 171 ? 9.130 1.493 -11.884 1.00 84.19 171 PHE A CA 1
ATOM 1362 C C . PHE A 1 171 ? 9.415 0.470 -12.992 1.00 84.19 171 PHE A C 1
ATOM 1364 O O . PHE A 1 171 ? 8.523 0.165 -13.780 1.00 84.19 171 PHE A O 1
ATOM 1371 N N . ASN A 1 172 ? 10.612 -0.112 -13.018 1.00 85.06 172 ASN A N 1
ATOM 1372 C CA . ASN A 1 172 ? 10.998 -1.144 -13.980 1.00 85.06 172 ASN A CA 1
ATOM 1373 C C . ASN A 1 172 ? 10.872 -2.549 -13.383 1.00 85.06 172 ASN A C 1
ATOM 1375 O O . ASN A 1 172 ? 11.436 -3.511 -13.900 1.00 85.06 172 ASN A O 1
ATOM 1379 N N . GLY A 1 173 ? 10.185 -2.668 -12.253 1.00 89.38 173 GLY A N 1
ATOM 1380 C CA . GLY A 1 173 ? 9.996 -3.913 -11.539 1.00 89.38 173 GLY A CA 1
ATOM 1381 C C . GLY A 1 173 ? 8.886 -3.808 -10.508 1.00 89.38 173 GLY A C 1
ATOM 1382 O O . GLY A 1 173 ? 8.433 -2.722 -10.138 1.00 89.38 173 GLY A O 1
ATOM 1383 N N . HIS A 1 174 ? 8.461 -4.969 -10.030 1.00 91.25 174 HIS A N 1
ATOM 1384 C CA . HIS A 1 174 ? 7.449 -5.098 -8.995 1.00 91.25 174 HIS A CA 1
ATOM 1385 C C . HIS A 1 174 ? 8.107 -5.406 -7.655 1.00 91.25 174 HIS A C 1
ATOM 1387 O O . HIS A 1 174 ? 9.011 -6.236 -7.573 1.00 91.25 174 HIS A O 1
ATOM 1393 N N . CYS A 1 175 ? 7.629 -4.766 -6.592 1.00 95.56 175 CYS A N 1
ATOM 1394 C CA . CYS A 1 175 ? 8.040 -5.117 -5.242 1.00 95.56 175 CYS A CA 1
ATOM 1395 C C . CYS A 1 175 ? 7.205 -6.294 -4.726 1.00 95.56 175 CYS A C 1
ATOM 1397 O O . CYS A 1 175 ? 5.976 -6.201 -4.640 1.00 95.56 175 CYS A O 1
ATOM 1399 N N . PHE A 1 176 ? 7.870 -7.381 -4.341 1.00 95.62 176 PHE A N 1
ATOM 1400 C CA . PHE A 1 176 ? 7.229 -8.545 -3.738 1.00 95.62 176 PHE A CA 1
ATOM 1401 C C . PHE A 1 176 ? 7.734 -8.792 -2.322 1.00 95.62 176 PHE A C 1
ATOM 1403 O O . PHE A 1 176 ? 8.901 -8.561 -2.003 1.00 95.62 176 PHE A O 1
ATOM 1410 N N . ALA A 1 177 ? 6.835 -9.305 -1.487 1.00 95.31 177 ALA A N 1
ATOM 1411 C CA . ALA A 1 177 ? 7.166 -9.857 -0.186 1.00 95.31 177 ALA A CA 1
ATOM 1412 C C . ALA A 1 177 ? 7.298 -11.382 -0.291 1.00 95.31 177 ALA A C 1
ATOM 1414 O O . ALA A 1 177 ? 6.512 -12.045 -0.965 1.00 95.31 177 ALA A O 1
ATOM 1415 N N . SER A 1 178 ? 8.269 -11.949 0.423 1.00 94.25 178 SER A N 1
ATOM 1416 C CA . SER A 1 178 ? 8.334 -13.393 0.689 1.00 94.25 178 SER A CA 1
ATOM 1417 C C . SER A 1 178 ? 7.041 -13.901 1.350 1.00 94.25 178 SER A C 1
ATOM 1419 O O . SER A 1 178 ? 6.362 -13.134 2.030 1.00 94.25 178 S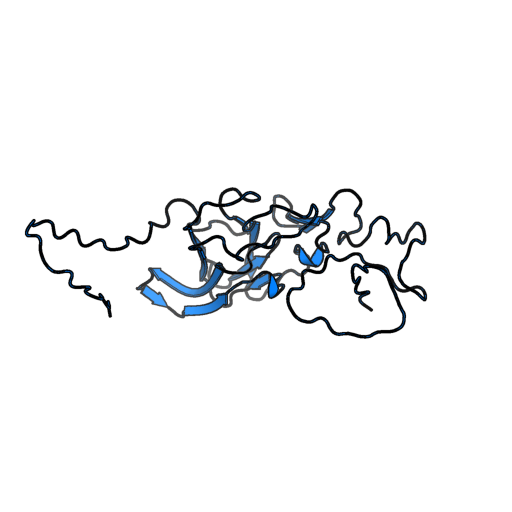ER A O 1
ATOM 1421 N N . ALA A 1 179 ? 6.741 -15.201 1.244 1.00 90.56 179 ALA A N 1
ATOM 1422 C CA . ALA A 1 179 ? 5.512 -15.802 1.786 1.00 90.56 179 ALA A CA 1
ATOM 1423 C C . ALA A 1 179 ? 5.267 -15.543 3.293 1.00 90.56 179 ALA A C 1
ATOM 1425 O O . ALA A 1 179 ? 4.124 -15.543 3.735 1.00 90.56 179 ALA A O 1
ATOM 1426 N N . GLY A 1 180 ? 6.323 -15.297 4.081 1.00 90.38 180 GLY A N 1
ATOM 1427 C CA . GLY A 1 180 ? 6.232 -14.945 5.506 1.00 90.38 180 GLY A CA 1
ATOM 1428 C C . GLY A 1 180 ? 6.326 -13.445 5.818 1.00 90.38 180 GLY A C 1
ATOM 1429 O O . GLY A 1 180 ? 6.442 -13.079 6.986 1.00 90.38 180 GLY A O 1
ATOM 1430 N N . PHE A 1 181 ? 6.345 -12.579 4.799 1.00 92.88 181 PHE A N 1
ATOM 1431 C CA . PHE A 1 181 ? 6.542 -11.125 4.923 1.00 92.88 181 PHE A CA 1
ATOM 1432 C C . PHE A 1 181 ? 7.851 -10.738 5.641 1.00 92.88 181 PHE A C 1
ATOM 1434 O O . PHE A 1 181 ? 7.962 -9.674 6.251 1.00 92.88 181 PHE A O 1
ATOM 1441 N N . LEU A 1 182 ? 8.862 -11.614 5.581 1.00 90.31 182 LEU A N 1
ATOM 1442 C CA . LEU A 1 182 ? 10.148 -11.432 6.262 1.00 90.31 182 LEU A CA 1
ATOM 1443 C C . LEU A 1 182 ? 11.190 -10.727 5.399 1.00 90.31 182 LEU A C 1
ATOM 1445 O O . LEU A 1 182 ? 12.030 -10.024 5.947 1.00 90.31 182 LEU A O 1
ATOM 1449 N N . LYS A 1 183 ? 11.130 -10.891 4.078 1.00 93.69 183 LYS A N 1
ATOM 1450 C CA . LYS A 1 183 ? 12.011 -10.237 3.108 1.00 93.69 183 LYS A CA 1
ATOM 1451 C C . LYS A 1 183 ? 11.189 -9.615 1.987 1.00 93.69 183 LYS A C 1
ATOM 1453 O O . LYS A 1 183 ? 10.174 -10.190 1.585 1.00 93.69 183 LYS A O 1
ATOM 1458 N N . TYR A 1 184 ? 11.668 -8.485 1.483 1.00 95.62 184 TYR A N 1
ATOM 1459 C CA . TYR A 1 184 ? 11.131 -7.790 0.321 1.00 95.62 184 TYR A CA 1
ATOM 1460 C C . TYR A 1 184 ? 12.209 -7.691 -0.758 1.00 95.62 184 TYR A C 1
ATOM 1462 O O . TYR A 1 184 ? 13.395 -7.579 -0.444 1.00 95.62 184 TYR A O 1
ATOM 1470 N N . SER A 1 185 ? 11.810 -7.765 -2.022 1.00 95.81 185 SER A N 1
ATOM 1471 C CA . SER A 1 185 ? 12.734 -7.653 -3.151 1.00 95.81 185 SER A CA 1
ATOM 1472 C C . SER A 1 185 ? 12.036 -7.154 -4.407 1.00 95.81 185 SER A C 1
ATOM 1474 O O . SER A 1 185 ? 10.855 -7.434 -4.632 1.00 95.81 185 SER A O 1
ATOM 1476 N N . CYS A 1 186 ? 12.789 -6.442 -5.241 1.00 96.06 186 CYS A N 1
ATOM 1477 C CA . CYS A 1 186 ? 12.341 -6.041 -6.563 1.00 96.06 186 CYS A CA 1
ATOM 1478 C C . CYS A 1 186 ? 12.489 -7.201 -7.551 1.00 96.06 186 CYS A C 1
ATOM 1480 O O . CYS A 1 186 ? 13.521 -7.864 -7.604 1.00 96.06 186 CYS A O 1
ATOM 1482 N N . HIS A 1 187 ? 11.440 -7.454 -8.326 1.00 94.88 187 HIS A N 1
ATOM 1483 C CA . HIS A 1 187 ? 11.451 -8.377 -9.453 1.00 94.88 187 HIS A CA 1
ATOM 1484 C C . HIS A 1 187 ? 11.353 -7.555 -10.732 1.00 94.88 187 HIS A C 1
ATOM 1486 O O . HIS A 1 187 ? 10.323 -6.929 -10.990 1.00 94.88 187 HIS A O 1
ATOM 1492 N N . CYS A 1 188 ? 12.437 -7.529 -11.500 1.00 92.56 188 CYS A N 1
ATOM 1493 C CA . CYS A 1 188 ? 12.560 -6.656 -12.659 1.00 92.56 188 CYS A CA 1
ATOM 1494 C C . CYS A 1 188 ? 11.769 -7.165 -13.862 1.00 92.56 188 CYS A C 1
ATOM 1496 O O . CYS A 1 188 ? 11.642 -8.369 -14.088 1.00 92.56 188 CYS A O 1
ATOM 1498 N N . LEU A 1 189 ? 11.241 -6.219 -14.632 1.00 89.19 189 LEU A N 1
ATOM 1499 C CA . LEU A 1 189 ? 10.631 -6.466 -15.929 1.00 89.19 189 LEU A CA 1
ATOM 1500 C C . LEU A 1 189 ? 11.704 -6.910 -16.943 1.00 89.19 189 LEU A C 1
ATOM 1502 O O . LEU A 1 189 ? 12.892 -6.630 -16.750 1.00 89.19 189 LEU A O 1
ATOM 1506 N N . PRO A 1 190 ? 11.316 -7.585 -18.041 1.00 89.69 190 PRO A N 1
ATOM 1507 C CA . PRO A 1 190 ? 12.260 -8.018 -19.068 1.00 89.69 190 PRO A CA 1
ATOM 1508 C C . PRO A 1 190 ? 13.125 -6.863 -19.591 1.00 89.69 190 PRO A C 1
ATOM 1510 O O . PRO A 1 190 ? 12.612 -5.806 -19.946 1.00 89.69 190 PRO A O 1
ATOM 1513 N N . GLY A 1 191 ? 14.442 -7.076 -19.650 1.00 86.75 191 GLY A N 1
ATOM 1514 C CA . GLY A 1 191 ? 15.407 -6.066 -20.101 1.00 86.75 191 GLY A CA 1
ATOM 1515 C C . GLY A 1 191 ? 15.932 -5.132 -19.006 1.00 86.75 191 GLY A C 1
ATOM 1516 O O . GLY A 1 191 ? 16.827 -4.341 -19.298 1.00 86.75 191 GLY A O 1
ATOM 1517 N N . PHE A 1 192 ? 15.439 -5.256 -17.769 1.00 88.88 192 PHE A N 1
ATOM 1518 C CA . PHE A 1 192 ? 15.924 -4.512 -16.606 1.00 88.88 192 PHE A CA 1
ATOM 1519 C C . PHE A 1 192 ? 16.524 -5.438 -15.546 1.00 88.88 192 PHE A C 1
ATOM 1521 O O . PHE A 1 192 ? 16.139 -6.602 -15.431 1.00 88.88 192 PHE A O 1
ATOM 1528 N N . TRP A 1 193 ? 17.474 -4.927 -14.760 1.00 91.88 193 TRP A N 1
ATOM 1529 C CA . TRP A 1 193 ? 18.147 -5.692 -13.704 1.00 91.88 193 TRP A CA 1
ATOM 1530 C C . TRP A 1 193 ? 18.753 -4.788 -12.617 1.00 91.88 193 TRP A C 1
ATOM 1532 O O . TRP A 1 193 ? 18.676 -3.559 -12.686 1.00 91.88 193 TRP A O 1
ATOM 1542 N N . GLY A 1 194 ? 19.374 -5.418 -11.616 1.00 91.56 194 GLY A N 1
ATOM 1543 C CA . GLY A 1 194 ? 19.873 -4.778 -10.397 1.00 91.56 194 GLY A CA 1
ATOM 1544 C C . GLY A 1 194 ? 18.886 -4.925 -9.238 1.00 91.56 194 GLY A C 1
ATOM 1545 O O . GLY A 1 194 ? 17.725 -5.274 -9.445 1.00 91.56 194 GLY A O 1
ATOM 1546 N N . ASP A 1 195 ? 19.346 -4.660 -8.015 1.00 92.19 195 ASP A N 1
ATOM 1547 C CA . ASP A 1 195 ? 18.537 -4.836 -6.796 1.00 92.19 195 ASP A CA 1
ATOM 1548 C C . ASP A 1 195 ? 17.301 -3.918 -6.744 1.00 92.19 195 ASP A C 1
ATOM 1550 O O . ASP A 1 195 ? 16.310 -4.234 -6.086 1.00 92.19 195 ASP A O 1
ATOM 1554 N N . GLU A 1 196 ? 17.340 -2.805 -7.481 1.00 91.06 196 GLU A N 1
ATOM 1555 C CA . GLU A 1 196 ? 16.285 -1.795 -7.603 1.00 91.06 196 GLU A CA 1
ATOM 1556 C C . GLU A 1 196 ? 15.748 -1.688 -9.043 1.00 91.06 196 GLU A C 1
ATOM 1558 O O . GLU A 1 196 ? 15.054 -0.726 -9.384 1.00 91.06 196 GLU A O 1
ATOM 1563 N N . CYS A 1 197 ? 16.079 -2.650 -9.913 1.00 90.62 197 CYS A N 1
ATOM 1564 C CA . CYS A 1 197 ? 15.751 -2.623 -11.344 1.00 90.62 197 CYS A CA 1
ATOM 1565 C C . CYS A 1 197 ? 16.196 -1.324 -12.034 1.00 90.62 197 CYS A C 1
ATOM 1567 O O . CYS A 1 197 ? 15.507 -0.769 -12.893 1.00 90.62 197 CYS A O 1
ATOM 1569 N N . GLN A 1 198 ? 17.342 -0.809 -11.594 1.00 87.56 198 GLN A N 1
ATOM 1570 C CA . GLN A 1 198 ? 17.893 0.477 -11.994 1.00 87.56 198 GLN A CA 1
ATOM 1571 C C . GLN A 1 198 ? 18.685 0.418 -13.304 1.00 87.56 198 GLN A C 1
ATOM 1573 O O . GLN A 1 198 ? 19.025 1.464 -13.844 1.00 87.56 198 GLN A O 1
ATOM 1578 N N . TYR A 1 199 ? 19.012 -0.769 -13.806 1.00 86.75 199 TYR A N 1
ATOM 1579 C CA . TYR A 1 199 ? 19.829 -0.937 -15.005 1.00 86.75 199 TYR A CA 1
ATOM 1580 C C . TYR A 1 199 ? 19.004 -1.476 -16.170 1.00 86.75 199 TYR A C 1
ATOM 1582 O O . TYR A 1 199 ? 17.985 -2.135 -15.964 1.00 86.75 199 TYR A O 1
ATOM 1590 N N . GLY A 1 200 ? 19.448 -1.184 -17.392 1.00 85.00 200 GLY A N 1
ATOM 1591 C CA . GLY A 1 200 ? 18.749 -1.520 -18.632 1.00 85.00 200 GLY A CA 1
ATOM 1592 C C . GLY A 1 200 ? 19.634 -1.335 -19.867 1.00 85.00 200 GLY A C 1
ATOM 1593 O O . GLY A 1 200 ? 20.812 -1.006 -19.754 1.00 85.00 200 GLY A O 1
ATOM 1594 N N . LEU A 1 201 ? 19.068 -1.493 -21.070 1.00 78.88 201 LEU A N 1
ATOM 1595 C CA . LEU A 1 201 ? 19.818 -1.468 -22.342 1.00 78.88 201 LEU A CA 1
ATOM 1596 C C . LEU A 1 201 ? 20.717 -0.228 -22.534 1.00 78.88 201 LEU A C 1
ATOM 1598 O O . LEU A 1 201 ? 21.796 -0.335 -23.108 1.00 78.88 201 LEU A O 1
ATOM 1602 N N . HIS A 1 202 ? 20.281 0.937 -22.053 1.00 76.44 202 HIS A N 1
ATOM 1603 C CA . HIS A 1 202 ? 21.005 2.212 -22.174 1.00 76.44 202 HIS A CA 1
ATOM 1604 C C . HIS A 1 202 ? 21.739 2.624 -20.889 1.00 76.44 202 HIS A C 1
ATOM 1606 O O . HIS A 1 202 ? 22.198 3.756 -20.762 1.00 76.44 202 HIS A O 1
ATOM 1612 N N . CYS A 1 203 ? 21.791 1.723 -19.913 1.00 78.19 203 CYS A N 1
ATOM 1613 C CA . CYS A 1 203 ? 22.253 1.981 -18.562 1.00 78.19 203 CYS A CA 1
ATOM 1614 C C . CYS A 1 203 ? 22.804 0.675 -17.972 1.00 78.19 203 CYS A C 1
ATOM 1616 O O . CYS A 1 203 ? 22.164 0.053 -17.123 1.00 78.19 203 CYS A O 1
ATOM 1618 N N . ASP A 1 204 ? 23.951 0.226 -18.489 1.00 80.56 204 ASP A N 1
ATOM 1619 C CA . ASP A 1 204 ? 24.616 -1.033 -18.138 1.00 80.56 204 ASP A CA 1
ATOM 1620 C C . ASP A 1 204 ? 26.036 -0.758 -17.605 1.00 80.56 204 ASP A C 1
ATOM 1622 O O . ASP A 1 204 ? 26.959 -0.508 -18.394 1.00 80.56 204 ASP A O 1
ATOM 1626 N N . PRO A 1 205 ? 26.244 -0.820 -16.276 1.00 73.81 205 PRO A N 1
ATOM 1627 C CA . PRO A 1 205 ? 27.551 -0.577 -15.677 1.00 73.81 205 PRO A CA 1
ATOM 1628 C C . PRO A 1 205 ? 28.573 -1.676 -15.999 1.00 73.81 205 PRO A C 1
ATOM 1630 O O . PRO A 1 205 ? 29.769 -1.414 -15.932 1.00 73.81 205 PRO A O 1
ATOM 1633 N N . TRP A 1 206 ? 28.147 -2.890 -16.368 1.00 78.19 206 TRP A N 1
ATOM 1634 C CA . TRP A 1 206 ? 29.063 -3.990 -16.695 1.00 78.19 206 TRP A CA 1
ATOM 1635 C C . TRP A 1 206 ? 29.563 -3.937 -18.135 1.00 78.19 206 TRP A C 1
ATOM 1637 O O . TRP A 1 206 ? 30.639 -4.451 -18.431 1.00 78.19 206 TRP A O 1
ATOM 1647 N N . LYS A 1 207 ? 28.809 -3.292 -19.030 1.00 79.56 207 LYS A N 1
ATOM 1648 C CA . LYS A 1 207 ? 29.213 -3.058 -20.426 1.00 79.56 207 LYS A CA 1
ATOM 1649 C C . LYS A 1 207 ? 29.763 -1.653 -20.674 1.00 79.56 207 LYS A C 1
ATOM 1651 O O . LYS A 1 207 ? 29.980 -1.298 -21.829 1.00 79.56 207 LYS A O 1
ATOM 1656 N N . ASN A 1 208 ? 29.973 -0.855 -19.622 1.00 73.56 208 ASN A N 1
ATOM 1657 C CA . ASN A 1 208 ? 30.321 0.569 -19.717 1.00 73.56 208 ASN A CA 1
ATOM 1658 C C . ASN A 1 208 ? 29.349 1.375 -20.603 1.00 73.56 208 ASN A C 1
ATOM 1660 O O . ASN A 1 208 ? 29.728 2.384 -21.197 1.00 73.56 208 ASN A O 1
ATOM 1664 N N . VAL A 1 209 ? 28.088 0.942 -20.699 1.00 71.75 209 VAL A N 1
ATOM 1665 C CA . VAL A 1 209 ? 27.050 1.668 -21.434 1.00 71.75 209 VAL A CA 1
ATOM 1666 C C . VAL A 1 209 ? 26.386 2.615 -20.450 1.00 71.75 209 VAL A C 1
ATOM 1668 O O . VAL A 1 209 ? 25.552 2.215 -19.642 1.00 71.75 209 VAL A O 1
ATOM 1671 N N . THR A 1 210 ? 26.773 3.883 -20.501 1.00 69.81 210 THR A N 1
ATOM 1672 C CA . THR A 1 210 ? 26.197 4.930 -19.660 1.00 69.81 210 THR A CA 1
ATOM 1673 C C . THR A 1 210 ? 25.878 6.155 -20.503 1.00 69.81 210 THR A C 1
ATOM 1675 O O . THR A 1 210 ? 26.683 6.580 -21.328 1.00 69.81 210 THR A O 1
ATOM 1678 N N . LEU A 1 211 ? 24.690 6.720 -20.292 1.00 66.94 211 LEU A N 1
ATOM 1679 C CA . LEU A 1 211 ? 24.324 8.041 -20.808 1.00 66.94 211 LEU A CA 1
ATOM 1680 C C . LEU A 1 211 ? 24.847 9.173 -19.904 1.00 66.94 211 LEU A C 1
ATOM 1682 O O . LEU A 1 211 ? 24.726 10.343 -20.255 1.00 66.94 211 LEU A O 1
ATOM 1686 N N . CYS A 1 212 ? 25.396 8.846 -18.731 1.00 64.25 212 CYS A N 1
ATOM 1687 C CA . CYS A 1 212 ? 25.920 9.824 -17.787 1.00 64.25 212 CYS A CA 1
ATOM 1688 C C . CYS A 1 212 ? 27.360 10.203 -18.157 1.00 64.25 212 CYS A C 1
ATOM 1690 O O . CYS A 1 212 ? 28.236 9.341 -18.253 1.00 64.25 212 CYS A O 1
ATOM 1692 N N . GLU A 1 213 ? 27.625 11.498 -18.321 1.00 63.41 213 GLU A N 1
ATOM 1693 C CA . GLU A 1 213 ? 28.987 12.002 -18.505 1.00 63.41 213 GLU A CA 1
ATOM 1694 C C . GLU A 1 213 ? 29.822 11.825 -17.221 1.00 63.41 213 GLU A C 1
ATOM 1696 O O . GLU A 1 213 ? 29.276 11.691 -16.134 1.00 63.41 213 GLU A O 1
ATOM 1701 N N . ARG A 1 214 ? 31.157 11.846 -17.326 1.00 60.84 214 ARG A N 1
ATOM 1702 C CA . ARG A 1 214 ? 32.111 11.941 -16.191 1.00 60.84 214 ARG A CA 1
ATOM 1703 C C . ARG A 1 214 ? 32.048 10.840 -15.114 1.00 60.84 214 ARG A C 1
ATOM 1705 O O . ARG A 1 214 ? 32.463 11.076 -13.985 1.00 60.84 214 ARG A O 1
ATOM 1712 N N . GLY A 1 215 ? 31.603 9.628 -15.448 1.00 59.72 215 GLY A N 1
ATOM 1713 C CA . GLY A 1 215 ? 31.715 8.473 -14.540 1.00 59.72 215 GLY A CA 1
ATOM 1714 C C . GLY A 1 215 ? 30.688 8.433 -13.400 1.00 59.72 215 GLY A C 1
ATOM 1715 O O . GLY A 1 215 ? 30.891 7.706 -12.430 1.00 59.72 215 GLY A O 1
ATOM 1716 N N . HIS A 1 216 ? 29.588 9.183 -13.512 1.00 64.69 216 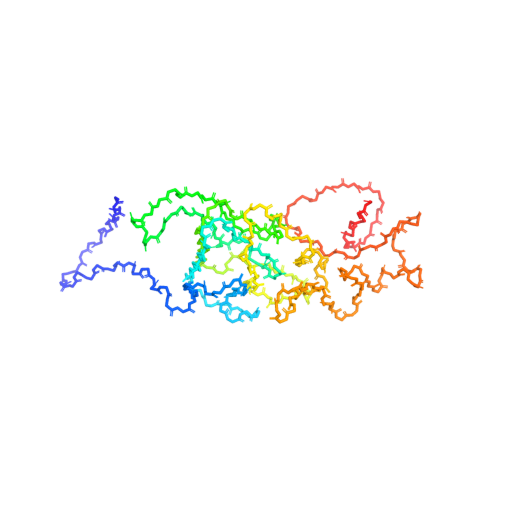HIS A N 1
ATOM 1717 C CA . HIS A 1 216 ? 28.452 9.068 -12.594 1.00 64.69 216 HIS A CA 1
ATOM 1718 C C . HIS A 1 216 ? 27.724 7.720 -12.759 1.00 64.69 216 HIS A C 1
ATOM 1720 O O . HIS A 1 216 ? 27.704 7.131 -13.846 1.00 64.69 216 HIS A O 1
ATOM 1726 N N . GLN A 1 217 ? 27.118 7.223 -11.673 1.00 68.94 217 GLN A N 1
ATOM 1727 C CA . GLN A 1 217 ? 26.351 5.976 -11.697 1.00 68.94 217 GLN A CA 1
ATOM 1728 C C . GLN A 1 217 ? 25.037 6.171 -12.458 1.00 68.94 217 GLN A C 1
ATOM 1730 O O . GLN A 1 217 ? 24.190 6.977 -12.081 1.00 68.94 217 GLN A O 1
ATOM 1735 N N . CYS A 1 218 ? 24.859 5.404 -13.531 1.00 72.56 218 CYS A N 1
ATOM 1736 C CA . CYS A 1 218 ? 23.633 5.435 -14.310 1.00 72.56 218 CYS A CA 1
ATOM 1737 C C . CYS A 1 218 ? 22.496 4.705 -13.579 1.00 72.56 218 CYS A C 1
ATOM 1739 O O . CYS A 1 218 ? 22.688 3.605 -13.058 1.00 72.56 218 CYS A O 1
ATOM 1741 N N . ARG A 1 219 ? 21.298 5.302 -13.587 1.00 73.50 219 ARG A N 1
ATOM 1742 C CA . ARG A 1 219 ? 20.057 4.693 -13.097 1.00 73.50 219 ARG A CA 1
ATOM 1743 C C . ARG A 1 219 ? 18.887 5.029 -14.024 1.00 73.50 219 ARG A C 1
ATOM 1745 O O . ARG A 1 219 ? 18.596 6.194 -14.279 1.00 73.50 219 ARG A O 1
ATOM 1752 N N . PHE A 1 220 ? 18.199 4.000 -14.502 1.00 71.50 220 PHE A N 1
ATOM 1753 C CA . PHE A 1 220 ? 16.993 4.100 -15.313 1.00 71.50 220 PHE A CA 1
ATOM 1754 C C . PHE A 1 220 ? 15.771 4.261 -14.407 1.00 71.50 220 PHE A C 1
ATOM 1756 O O . PHE A 1 220 ? 15.469 3.379 -13.607 1.00 71.50 220 PHE A O 1
ATOM 1763 N N . VAL A 1 221 ? 15.045 5.371 -14.544 1.00 66.00 221 VAL A N 1
ATOM 1764 C CA . VAL A 1 221 ? 13.793 5.621 -13.814 1.00 66.00 221 VAL A CA 1
ATOM 1765 C C . VAL A 1 221 ? 12.766 6.189 -14.778 1.00 66.00 221 VAL A C 1
ATOM 1767 O O . VAL A 1 221 ? 13.046 7.165 -15.477 1.00 66.00 221 VAL A O 1
ATOM 1770 N N . VAL A 1 222 ? 11.566 5.611 -14.790 1.00 63.53 222 VAL A N 1
ATOM 1771 C CA . VAL A 1 222 ? 10.444 6.165 -15.555 1.00 63.53 222 VAL A CA 1
ATOM 1772 C C . VAL A 1 222 ? 9.850 7.352 -14.791 1.00 63.53 222 VAL A C 1
ATOM 1774 O O . VAL A 1 222 ? 9.461 7.232 -13.629 1.00 63.53 222 VAL A O 1
ATOM 1777 N N . PHE A 1 223 ? 9.791 8.522 -15.434 1.00 52.25 223 PHE A N 1
ATOM 1778 C CA . PHE A 1 223 ? 9.171 9.722 -14.870 1.00 52.25 223 PHE A CA 1
ATOM 1779 C C . PHE A 1 223 ? 7.731 9.882 -15.356 1.00 52.25 223 PHE A C 1
ATOM 1781 O O . PHE A 1 223 ? 7.470 9.929 -16.554 1.00 52.25 223 PHE A O 1
ATOM 1788 N N . PHE A 1 224 ? 6.809 10.064 -14.411 1.00 53.66 224 PHE A N 1
ATOM 1789 C CA . PHE A 1 224 ? 5.398 10.334 -14.675 1.00 53.66 224 PHE A CA 1
ATOM 1790 C C . PHE A 1 224 ? 5.073 11.778 -14.289 1.00 53.66 224 PHE A C 1
ATOM 1792 O O . PHE A 1 224 ? 4.597 12.033 -13.188 1.00 53.66 224 PHE A O 1
ATOM 1799 N N . PHE A 1 225 ? 5.365 12.746 -15.159 1.00 48.97 225 PHE A N 1
ATOM 1800 C CA . PHE A 1 225 ? 4.946 14.133 -14.939 1.00 48.97 225 PHE A CA 1
ATOM 1801 C C . PHE A 1 225 ? 3.806 14.509 -15.883 1.00 48.97 225 PHE A C 1
ATOM 1803 O O . PHE A 1 225 ? 3.988 14.574 -17.093 1.00 48.97 225 PHE A O 1
ATOM 1810 N N . ASN A 1 226 ? 2.659 14.856 -15.298 1.00 40.59 226 ASN A N 1
ATOM 1811 C CA . ASN A 1 226 ? 1.967 16.077 -15.691 1.00 40.59 226 ASN A CA 1
ATOM 1812 C C . ASN A 1 226 ? 2.247 17.108 -14.582 1.00 40.59 226 ASN A C 1
ATOM 1814 O O . ASN A 1 226 ? 2.078 16.790 -13.409 1.00 40.59 226 ASN A O 1
ATOM 1818 N N . LEU A 1 227 ? 2.655 18.313 -14.996 1.00 36.31 227 LEU A N 1
ATOM 1819 C CA . LEU A 1 227 ? 3.052 19.518 -14.242 1.00 36.31 227 LEU A CA 1
ATOM 1820 C C . LEU A 1 227 ? 4.546 19.689 -13.866 1.00 36.31 227 LEU A C 1
ATOM 1822 O O . LEU A 1 227 ? 5.102 18.986 -13.032 1.00 36.31 227 LEU A O 1
ATOM 1826 N N . PHE A 1 228 ? 5.122 20.747 -14.455 1.00 30.56 228 PHE A N 1
ATOM 1827 C CA . PHE A 1 228 ? 6.463 21.337 -14.316 1.00 30.56 228 PHE A CA 1
ATOM 1828 C C . PHE A 1 228 ? 7.619 20.721 -15.113 1.00 30.56 228 PHE A C 1
ATOM 1830 O O . PHE A 1 228 ? 8.632 20.247 -14.604 1.00 30.56 228 PHE A O 1
ATOM 1837 N N . THR A 1 229 ? 7.519 20.936 -16.422 1.00 33.34 229 THR A N 1
ATOM 1838 C CA . THR A 1 229 ? 8.629 21.389 -17.262 1.00 33.34 229 THR A CA 1
ATOM 1839 C C . THR A 1 229 ? 9.413 22.507 -16.551 1.00 33.34 229 THR A C 1
ATOM 1841 O O . THR A 1 229 ? 8.975 23.652 -16.525 1.00 33.34 229 THR A O 1
ATOM 1844 N N . VAL A 1 230 ? 10.583 22.206 -15.982 1.00 30.08 230 VAL A N 1
ATOM 1845 C CA . VAL A 1 230 ? 11.619 23.231 -15.765 1.00 30.08 230 VAL A CA 1
ATOM 1846 C C . VAL A 1 230 ? 12.580 23.148 -16.939 1.00 30.08 230 VAL A C 1
ATOM 1848 O O . VAL A 1 230 ? 13.341 22.188 -17.067 1.00 30.08 230 VAL A O 1
ATOM 1851 N N . LEU A 1 231 ? 12.477 24.124 -17.838 1.00 31.28 231 LEU A N 1
ATOM 1852 C CA . LEU A 1 231 ? 13.440 24.381 -18.901 1.00 31.28 231 LEU A CA 1
ATOM 1853 C C . LEU A 1 231 ? 14.842 24.575 -18.311 1.00 31.28 231 LEU A C 1
ATOM 1855 O O . LEU A 1 231 ? 15.038 25.404 -17.429 1.00 31.28 231 LEU A O 1
ATOM 1859 N N . SER A 1 232 ? 15.822 23.885 -18.880 1.00 26.44 232 SER A N 1
ATOM 1860 C CA . SER A 1 232 ? 17.130 24.491 -19.116 1.00 26.44 232 SER A CA 1
ATOM 1861 C C . SER A 1 232 ? 17.600 24.020 -20.487 1.00 26.44 232 SER A C 1
ATOM 1863 O O . SER A 1 232 ? 17.912 22.848 -20.684 1.00 26.44 232 SER A O 1
ATOM 1865 N N . THR A 1 233 ? 17.539 24.934 -21.446 1.00 27.80 233 THR A N 1
ATOM 1866 C CA . THR A 1 233 ? 18.016 24.791 -22.821 1.00 27.80 233 THR A CA 1
ATOM 1867 C C . THR A 1 233 ? 19.533 24.923 -22.874 1.00 27.80 233 THR A C 1
ATOM 1869 O O . THR A 1 233 ? 20.032 25.932 -22.384 1.00 27.80 233 THR A O 1
ATOM 1872 N N . ILE A 1 234 ? 20.221 24.013 -23.571 1.00 29.91 234 ILE A N 1
ATOM 1873 C CA . ILE A 1 234 ? 21.254 24.371 -24.559 1.00 29.91 234 ILE A CA 1
ATOM 1874 C C . ILE A 1 234 ? 21.136 23.384 -25.737 1.00 29.91 234 ILE A C 1
ATOM 1876 O O . ILE A 1 234 ? 21.407 22.203 -25.561 1.00 29.91 234 ILE A O 1
ATOM 1880 N N . GLY A 1 235 ? 20.754 23.895 -26.914 1.00 27.17 235 GLY A N 1
ATOM 1881 C CA . GLY A 1 235 ? 21.133 23.343 -28.225 1.00 27.17 235 GLY A CA 1
ATOM 1882 C C . GLY A 1 235 ? 20.259 22.251 -28.856 1.00 27.17 235 GLY A C 1
ATOM 1883 O O . GLY A 1 235 ? 20.498 21.073 -28.646 1.00 27.17 235 GLY A O 1
ATOM 1884 N N . ASP A 1 236 ? 19.298 22.689 -29.673 1.00 31.48 236 ASP A N 1
ATOM 1885 C CA . ASP A 1 236 ? 18.746 22.101 -30.908 1.00 31.48 236 ASP A CA 1
ATOM 1886 C C . ASP A 1 236 ? 18.553 20.575 -31.075 1.00 31.48 236 ASP A C 1
ATOM 1888 O O . ASP A 1 236 ? 19.458 19.836 -31.447 1.00 31.48 236 ASP A O 1
ATOM 1892 N N . GLY A 1 237 ? 17.271 20.177 -31.042 1.00 29.09 237 GLY A N 1
ATOM 1893 C CA . GLY A 1 237 ? 16.698 19.175 -31.952 1.00 29.09 237 GLY A CA 1
ATOM 1894 C C . GLY A 1 237 ? 16.604 17.723 -31.458 1.00 29.09 237 GLY A C 1
ATOM 1895 O O . GLY A 1 237 ? 17.600 17.119 -31.090 1.00 29.09 237 GLY A O 1
ATOM 1896 N N . ILE A 1 238 ? 15.402 17.143 -31.627 1.00 26.86 238 ILE A N 1
ATOM 1897 C CA . ILE A 1 238 ? 14.989 15.724 -31.464 1.00 26.86 238 ILE A CA 1
ATOM 1898 C C . ILE A 1 238 ? 14.364 15.404 -30.089 1.00 26.86 238 ILE A C 1
ATOM 1900 O O . ILE A 1 238 ? 14.801 15.890 -29.055 1.00 26.86 238 ILE A O 1
ATOM 1904 N N . LEU A 1 239 ? 13.259 14.641 -30.089 1.00 27.81 239 LEU A N 1
ATOM 1905 C CA . LEU A 1 239 ? 12.520 14.222 -28.889 1.00 27.81 239 LEU A CA 1
ATOM 1906 C C . LEU A 1 239 ? 13.455 13.523 -27.886 1.00 27.81 239 LEU A C 1
ATOM 1908 O O . LEU A 1 239 ? 13.926 12.419 -28.145 1.00 27.81 239 LEU A O 1
ATOM 1912 N N . PHE A 1 240 ? 13.648 14.125 -26.713 1.00 26.08 240 PHE A N 1
ATOM 1913 C CA . PHE A 1 240 ? 14.351 13.499 -25.597 1.00 26.08 240 PHE A CA 1
ATOM 1914 C C . PHE A 1 240 ? 13.348 13.058 -24.529 1.00 26.08 240 PHE A C 1
ATOM 1916 O O . PHE A 1 240 ? 12.701 13.885 -23.882 1.00 26.08 240 PHE A O 1
ATOM 1923 N N . PHE A 1 241 ? 13.261 11.746 -24.294 1.00 33.09 241 PHE A N 1
ATOM 1924 C CA . PHE A 1 241 ? 12.821 11.223 -23.003 1.00 33.09 241 PHE A CA 1
ATOM 1925 C C . PHE A 1 241 ? 13.791 11.776 -21.955 1.00 33.09 241 PHE A C 1
ATOM 1927 O O . PHE A 1 241 ? 14.981 11.465 -21.966 1.00 33.09 241 PHE A O 1
ATOM 1934 N N . ARG A 1 242 ? 13.323 12.693 -21.107 1.00 34.03 242 ARG A N 1
ATOM 1935 C CA . ARG A 1 242 ? 14.179 13.386 -20.141 1.00 34.03 242 ARG A CA 1
ATOM 1936 C C . ARG A 1 242 ? 14.531 12.437 -18.994 1.00 34.03 242 ARG A C 1
ATOM 1938 O O . ARG A 1 242 ? 13.800 12.341 -18.012 1.00 34.03 242 ARG A O 1
ATOM 1945 N N . PHE A 1 243 ? 15.657 11.744 -19.128 1.00 37.72 243 PHE A N 1
ATOM 1946 C CA . PHE A 1 243 ? 16.310 11.019 -18.043 1.00 37.72 243 PHE A CA 1
ATOM 1947 C C . PHE A 1 243 ? 16.808 12.032 -17.008 1.00 37.72 243 PHE A C 1
ATOM 1949 O O . PHE A 1 243 ? 17.578 12.935 -17.337 1.00 37.72 243 PHE A O 1
ATOM 1956 N N . ARG A 1 244 ? 16.372 11.915 -15.751 1.00 36.47 244 ARG A N 1
ATOM 1957 C CA . ARG A 1 244 ? 17.043 12.609 -14.648 1.00 36.47 244 ARG A CA 1
ATOM 1958 C C . ARG A 1 244 ? 18.074 11.655 -14.061 1.00 36.47 244 ARG A C 1
ATOM 1960 O O . ARG A 1 244 ? 17.707 10.679 -13.415 1.00 36.47 244 ARG A O 1
ATOM 1967 N N . VAL A 1 245 ? 19.342 11.970 -14.296 1.00 36.44 245 VAL A N 1
ATOM 1968 C CA . VAL A 1 245 ? 20.471 11.475 -13.505 1.00 36.44 245 VAL A CA 1
ATOM 1969 C C . VAL A 1 245 ? 20.267 12.011 -12.084 1.00 36.44 245 VAL A C 1
ATOM 1971 O O . VAL A 1 245 ? 20.044 13.210 -11.908 1.00 36.44 245 VAL A O 1
ATOM 1974 N N . VAL A 1 246 ? 20.201 11.126 -11.093 1.00 35.94 246 VAL A N 1
ATOM 1975 C CA . VAL A 1 246 ? 20.205 11.525 -9.680 1.00 35.94 246 VAL A CA 1
ATOM 1976 C C . VAL A 1 246 ? 21.668 11.488 -9.250 1.00 35.94 246 VAL A C 1
ATOM 1978 O O . VAL A 1 246 ? 22.266 10.415 -9.310 1.00 35.94 246 VAL A O 1
ATOM 1981 N N . ASP A 1 247 ? 22.225 12.660 -8.928 1.00 32.88 247 ASP A N 1
ATOM 1982 C CA . ASP A 1 247 ? 23.578 12.829 -8.373 1.00 32.88 247 ASP A CA 1
ATOM 1983 C C . ASP A 1 247 ? 23.732 12.160 -6.999 1.00 32.88 247 ASP A C 1
ATOM 1985 O O . ASP A 1 247 ? 22.754 12.196 -6.208 1.00 32.88 247 ASP A O 1
#

Radius of gyration: 23.07 Å; chains: 1; bounding box: 83×41×56 Å

Organism: Strigamia maritima (NCBI:txid126957)

Secondary structure (DSSP, 8-state):
-----------------------PPPS-SSEEEE-SSEEEEE-TTTTSPPPSSEEEEEEEEPPTTEEEEEEEEEE-BSSSEEEEEESEESSSSSEES-EEEEEE-GGGT--EEE-SSSEEEEEEEES--SS-B---SSSS----SEEEEEEEEETTSPPPS----TTTTTTSEEEEE-TTSS-EEEEEPTT-BSTTS-BBTTBBTTTTB-SSGGGPPP-------SS-------S--S---------

InterPro domains:
  IPR000742 EGF-like domain [PS00022] (186-197)
  IPR000742 EGF-like domain [PS01186] (186-197)
  IPR000742 EGF-like domain [PS50026] (160-198)
  IPR000859 CUB domain [PF00431] (30-103)
  IPR000859 CUB domain [PS01180] (30-98)
  IPR000859 CUB domain [SM00042] (30-153)
  IPR000859 CUB domain [cd00041] (30-94)
  IPR035914 Spermadhesin, CUB domain superfamily [G3DSA:2.60.120.290] (27-160)
  IPR035914 Spermadhesin, CUB domain superfamily [SSF49854] (29-98)

pLDDT: mean 77.51, std 22.21, range [26.08, 98.0]

Sequence (247 aa):
MTRCRRTLNSLVLFLTLSTVCAVKPPFTQCGGPVNGTRGYMLTPNFPSAFPVPIRCRWIIEAPAGKAISVYFTQFYLREGLRATEYLDFVDDNHYLGKKNFGVISFDNRTTYMMTAKPVLILDLAIEDMNNINMRVMDHFLDVYGFNITYEIIDNKAGVRRDACSIFHCSFNGHCFASAGFLKYSCHCLPGFWGDECQYGLHCDPWKNVTLCERGHQCRFVVFFFNLFTVLSTIGDGILFFRFRVVD